Protein AF-A0A7X3VAT0-F1 (afdb_monomer_lite)

pLDDT: mean 90.16, std 8.85, range [43.69, 98.31]

Foldseek 3Di:
DPDDDDPVSVVVVCVVDVVVVVVVCVVPPPPCRVCVVVVVVVVVVVVVVVVVVVVVVVVVVVVVVVVVVVVVVVVLQVVLLVVCVVCVLVVQVVCCVVVVQQWDSVQKDKDALVNQVVLLVQLVDCPPPDPVLSVLLSVQSIKIWTAHPVRFIEIEREQGDQVPDVVSVVSQVSNQVSNCSRPVGHYHRYYDHPDDD

Sequence (197 aa):
MNTFSTVEELIQILDENPELLEALRSRILTQELLNLPQAHAEFVAEMRGFVAEMREFVAATNRNFQRLSNDFGNFRGAYAETAVEKNSIVIVMDLSESVGLGLDELTARNLNQKDLVAIARHSGDTSDLSRGELRSFYQSDLVIEANDASGETHYIAVEASYTCNGRDTTRALSHARLLKRFTGRPTHPVVAGVRRD

Structure (mmCIF, N/CA/C/O backbone):
data_AF-A0A7X3VAT0-F1
#
_entry.id   AF-A0A7X3VAT0-F1
#
loop_
_atom_site.group_PDB
_atom_site.id
_atom_site.type_symbol
_atom_site.label_atom_id
_atom_site.label_alt_id
_atom_site.label_comp_id
_atom_site.label_asym_id
_atom_site.label_entity_id
_atom_site.label_seq_id
_atom_site.pdbx_PDB_ins_code
_atom_site.Cartn_x
_atom_site.Cartn_y
_atom_site.Cartn_z
_atom_site.occupancy
_atom_site.B_iso_or_equiv
_atom_site.auth_seq_id
_atom_site.auth_comp_id
_atom_site.auth_asym_id
_atom_site.auth_atom_id
_atom_si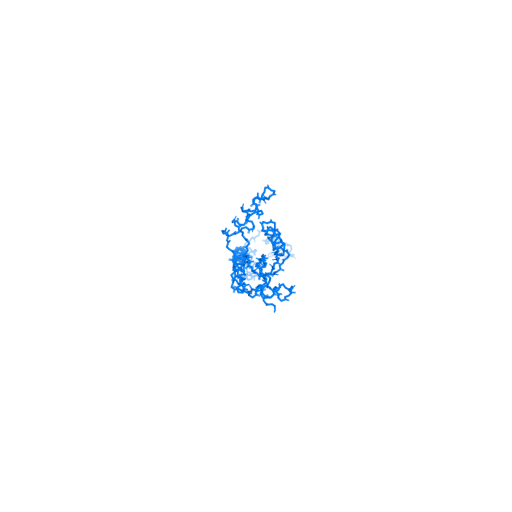te.pdbx_PDB_model_num
ATOM 1 N N . MET A 1 1 ? -56.513 -0.749 78.382 1.00 43.69 1 MET A N 1
ATOM 2 C CA . MET A 1 1 ? -55.530 -1.503 77.578 1.00 43.69 1 MET A CA 1
ATOM 3 C C . MET A 1 1 ? -56.288 -2.043 76.384 1.00 43.69 1 MET A C 1
ATOM 5 O O . MET A 1 1 ? -57.097 -2.936 76.582 1.00 43.69 1 MET A O 1
ATOM 9 N N . ASN A 1 2 ? -56.128 -1.446 75.201 1.00 52.50 2 ASN A N 1
ATOM 10 C CA . ASN A 1 2 ? -56.714 -2.020 73.989 1.00 52.50 2 ASN A CA 1
ATOM 11 C C . ASN A 1 2 ? -55.872 -3.237 73.612 1.00 52.50 2 ASN A C 1
ATOM 13 O O . ASN A 1 2 ? -54.736 -3.098 73.172 1.00 52.50 2 ASN A O 1
ATOM 17 N N . THR A 1 3 ? -56.404 -4.418 73.898 1.00 55.25 3 THR A N 1
ATOM 18 C CA . THR A 1 3 ? -55.874 -5.708 73.462 1.00 55.25 3 THR A CA 1
ATOM 19 C C . THR A 1 3 ? -56.335 -5.955 72.034 1.00 55.25 3 THR A C 1
ATOM 21 O O . THR A 1 3 ? -57.530 -6.100 71.802 1.00 55.25 3 THR A O 1
ATOM 24 N N . PHE A 1 4 ? -55.395 -5.991 71.096 1.00 69.62 4 PHE A N 1
ATOM 25 C CA . PHE A 1 4 ? -55.618 -6.458 69.726 1.00 69.62 4 PHE A CA 1
ATOM 26 C C . PHE A 1 4 ? -55.558 -7.987 69.726 1.00 69.62 4 PHE A C 1
ATOM 28 O O . PHE A 1 4 ? -54.683 -8.582 70.360 1.00 69.62 4 PHE A O 1
ATOM 35 N N . SER A 1 5 ? -56.522 -8.615 69.067 1.00 70.25 5 SER A N 1
ATOM 36 C CA . SER A 1 5 ? -56.742 -10.062 69.081 1.00 70.25 5 SER A CA 1
ATOM 37 C C . SER A 1 5 ? -56.215 -10.759 67.826 1.00 70.25 5 SER A C 1
ATOM 39 O O . SER A 1 5 ? -55.982 -11.968 67.850 1.00 70.25 5 SER A O 1
ATOM 41 N N . THR A 1 6 ? -55.979 -10.002 66.752 1.00 85.00 6 THR A N 1
ATOM 42 C CA . THR A 1 6 ? -55.513 -10.517 65.460 1.00 85.00 6 THR A CA 1
ATOM 43 C C . THR A 1 6 ? -54.435 -9.627 64.842 1.00 85.00 6 THR A C 1
ATOM 45 O O . THR A 1 6 ? -54.272 -8.459 65.205 1.00 85.00 6 THR A O 1
ATOM 48 N N . VAL A 1 7 ? -53.670 -10.193 63.904 1.00 80.19 7 VAL A N 1
ATOM 49 C CA . VAL A 1 7 ? -52.655 -9.448 63.140 1.00 80.19 7 VAL A CA 1
ATOM 50 C C . VAL A 1 7 ? -53.333 -8.425 62.224 1.00 80.19 7 VAL A C 1
ATOM 52 O O . VAL A 1 7 ? -52.802 -7.336 62.034 1.00 80.19 7 VAL A O 1
ATOM 55 N N . GLU A 1 8 ? -54.530 -8.728 61.722 1.00 85.00 8 GLU A N 1
ATOM 56 C CA . GLU A 1 8 ? -55.341 -7.821 60.910 1.00 85.00 8 GLU A CA 1
ATOM 57 C C . GLU A 1 8 ? -55.771 -6.562 61.680 1.00 85.00 8 GLU A C 1
ATOM 59 O O . GLU A 1 8 ? -55.648 -5.460 61.149 1.00 85.00 8 GLU A O 1
ATOM 64 N N . GLU A 1 9 ? -56.193 -6.693 62.946 1.00 85.75 9 GLU A N 1
ATOM 65 C CA . GLU A 1 9 ? -56.508 -5.537 63.806 1.00 85.75 9 GLU A CA 1
ATOM 66 C C . GLU A 1 9 ? -55.278 -4.651 64.048 1.00 85.75 9 GLU A C 1
ATOM 68 O O . GLU A 1 9 ? -55.385 -3.425 64.078 1.00 85.75 9 GLU A O 1
ATOM 73 N N . LEU A 1 10 ? -54.094 -5.258 64.187 1.00 82.31 10 LEU A N 1
ATOM 74 C CA . LEU A 1 10 ? -52.839 -4.520 64.328 1.00 82.31 10 LEU A CA 1
ATOM 75 C C . LEU A 1 10 ? -52.472 -3.774 63.037 1.00 82.31 10 LEU A C 1
ATOM 77 O O . LEU A 1 10 ? -52.083 -2.611 63.113 1.00 82.31 10 LEU A O 1
ATOM 81 N N . ILE A 1 11 ? -52.610 -4.407 61.867 1.00 83.62 11 ILE A N 1
ATOM 82 C CA . ILE A 1 11 ? -52.355 -3.761 60.568 1.00 83.62 11 ILE A CA 1
ATOM 83 C C . ILE A 1 11 ? -53.304 -2.575 60.371 1.00 83.62 11 ILE A C 1
ATOM 85 O O . ILE A 1 11 ? -52.843 -1.485 60.045 1.00 83.62 11 ILE A O 1
ATOM 89 N N . GLN A 1 12 ? -54.596 -2.743 60.661 1.00 86.38 12 GLN A N 1
ATOM 90 C CA . GLN A 1 12 ? -55.582 -1.676 60.500 1.00 86.38 12 GLN A CA 1
ATOM 91 C C . GLN A 1 12 ? -55.293 -0.462 61.402 1.00 86.38 12 GLN A C 1
ATOM 93 O O . GLN A 1 12 ? -55.357 0.678 60.947 1.00 86.38 12 GLN A O 1
ATOM 98 N N . ILE A 1 13 ? -54.894 -0.686 62.658 1.00 86.69 13 ILE A N 1
ATOM 99 C CA . ILE A 1 13 ? -54.502 0.401 63.572 1.00 86.69 13 ILE A CA 1
ATOM 100 C C . ILE A 1 13 ? -53.249 1.134 63.068 1.00 86.69 13 ILE A C 1
ATOM 102 O O . ILE A 1 13 ? -53.159 2.355 63.222 1.00 86.69 13 ILE A O 1
ATOM 106 N N . LEU A 1 14 ? -52.283 0.412 62.492 1.00 85.31 14 LEU A N 1
ATOM 107 C CA . LEU A 1 14 ? -51.060 0.999 61.937 1.00 85.31 14 LEU A CA 1
ATOM 108 C C . LEU A 1 14 ? -51.335 1.807 60.659 1.00 85.31 14 LEU A C 1
ATOM 110 O O . LEU A 1 14 ? -50.727 2.862 60.483 1.00 85.31 14 LEU A O 1
ATOM 114 N N . ASP A 1 15 ? -52.268 1.362 59.815 1.00 85.56 15 ASP A N 1
ATOM 115 C CA . ASP A 1 15 ? -52.703 2.097 58.619 1.00 85.56 15 ASP A CA 1
ATOM 116 C C . ASP A 1 15 ? -53.452 3.394 58.983 1.00 85.56 15 ASP A C 1
ATOM 118 O O . ASP A 1 15 ? -53.287 4.421 58.322 1.00 85.56 15 ASP A O 1
ATOM 122 N N . GLU A 1 16 ? -54.239 3.378 60.063 1.00 90.00 16 GLU A N 1
ATOM 123 C CA . GLU A 1 16 ? -55.000 4.537 60.554 1.00 90.00 16 GLU A CA 1
ATOM 124 C C . GLU A 1 16 ? -54.144 5.534 61.366 1.00 90.00 16 GLU A C 1
ATOM 126 O O . GLU A 1 16 ? -54.545 6.686 61.543 1.00 90.00 16 GLU A O 1
ATOM 131 N N . ASN A 1 17 ? -52.960 5.128 61.852 1.00 89.38 17 ASN A N 1
ATOM 132 C CA . ASN A 1 17 ? -52.094 5.942 62.717 1.00 89.38 17 ASN A CA 1
ATOM 133 C C . ASN A 1 17 ? -50.631 5.958 62.218 1.00 89.38 17 ASN A C 1
ATOM 135 O O . ASN A 1 17 ? -49.795 5.194 62.717 1.00 89.38 17 ASN A O 1
ATOM 139 N N . PRO A 1 18 ? -50.275 6.887 61.307 1.00 85.56 18 PRO A N 1
ATOM 140 C CA . PRO A 1 18 ? -48.947 6.951 60.685 1.00 85.56 18 PRO A CA 1
ATOM 141 C C . PRO A 1 18 ? -47.797 7.101 61.690 1.00 85.56 18 PRO A C 1
ATOM 143 O O . PRO A 1 18 ? -46.710 6.563 61.493 1.00 85.56 18 PRO A O 1
ATOM 146 N N . GLU A 1 19 ? -48.041 7.804 62.798 1.00 87.25 19 GLU A N 1
ATOM 147 C CA . GLU A 1 19 ? -47.036 8.045 63.839 1.00 87.25 19 GLU A CA 1
ATOM 148 C C . GLU A 1 19 ? -46.677 6.766 64.615 1.00 87.25 19 GLU A C 1
ATOM 150 O O . GLU A 1 19 ? -45.516 6.554 64.969 1.00 87.25 19 GLU A O 1
ATOM 155 N N . LEU A 1 20 ? -47.654 5.873 64.835 1.00 84.44 20 LEU A N 1
ATOM 156 C CA . LEU A 1 20 ? -47.424 4.567 65.463 1.00 84.44 20 LEU A CA 1
ATOM 157 C C . LEU A 1 20 ? -46.702 3.612 64.513 1.00 84.44 20 LEU A C 1
ATOM 159 O O . LEU A 1 20 ? -45.808 2.882 64.948 1.00 84.44 20 LEU A O 1
ATOM 163 N N . LEU A 1 21 ? -47.047 3.648 63.224 1.00 83.50 21 LEU A N 1
ATOM 164 C CA . LEU A 1 21 ? -46.344 2.899 62.188 1.00 83.50 21 LEU A CA 1
ATOM 165 C C . LEU A 1 21 ? -44.869 3.306 62.105 1.00 83.50 21 LEU A C 1
ATOM 167 O O . LEU A 1 21 ? -44.007 2.427 62.048 1.00 83.50 21 LEU A O 1
ATOM 171 N N . GLU A 1 22 ? -44.557 4.602 62.184 1.00 82.81 22 GLU A N 1
ATOM 172 C CA . GLU A 1 22 ? -43.162 5.054 62.171 1.00 82.81 22 GLU A CA 1
ATOM 173 C C . GLU A 1 22 ? -42.396 4.772 63.466 1.00 82.81 22 GLU A C 1
ATOM 175 O O . GLU A 1 22 ? -41.217 4.398 63.431 1.00 82.81 22 GLU A O 1
ATOM 180 N N . ALA A 1 23 ? -43.058 4.853 64.622 1.00 81.25 23 ALA A N 1
ATOM 181 C CA . ALA A 1 23 ? -42.461 4.438 65.888 1.00 81.25 23 ALA A CA 1
ATOM 182 C C . ALA A 1 23 ? -42.135 2.933 65.903 1.00 81.25 23 ALA A C 1
ATOM 184 O O . ALA A 1 23 ? -41.086 2.535 66.419 1.00 81.25 23 ALA A O 1
ATOM 185 N N . LEU A 1 24 ? -43.010 2.102 65.323 1.00 80.88 24 LEU A N 1
ATOM 186 C CA . LEU A 1 24 ? -42.812 0.659 65.187 1.00 80.88 24 LEU A CA 1
ATOM 187 C C . LEU A 1 24 ? -41.699 0.338 64.178 1.00 80.88 24 LEU A C 1
ATOM 189 O O . LEU A 1 24 ? -40.813 -0.462 64.489 1.00 80.88 24 LEU A O 1
ATOM 193 N N . ARG A 1 25 ? -41.680 1.008 63.016 1.00 79.25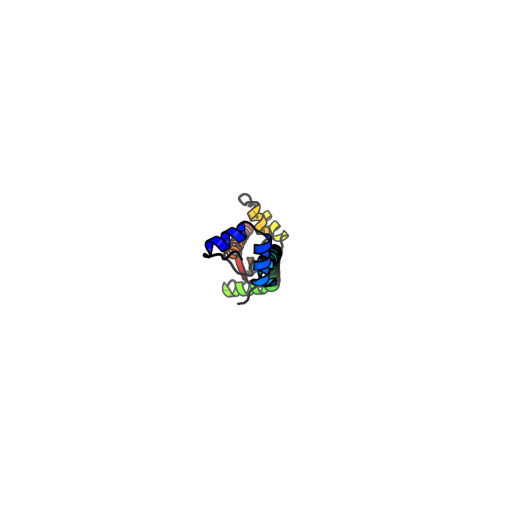 25 ARG A N 1
ATOM 194 C CA . ARG A 1 25 ? -40.599 0.908 62.018 1.00 79.25 25 ARG A CA 1
ATOM 195 C C . ARG A 1 25 ? -39.240 1.240 62.617 1.00 79.25 25 ARG A C 1
ATOM 197 O O . ARG A 1 25 ? -38.328 0.441 62.472 1.00 79.25 25 ARG A O 1
ATOM 204 N N . SER A 1 26 ? -39.129 2.336 63.364 1.00 79.75 26 SER A N 1
ATOM 205 C CA . SER A 1 26 ? -37.875 2.760 64.013 1.00 79.75 26 SER A CA 1
ATOM 206 C C . SER A 1 26 ? -37.404 1.819 65.133 1.00 79.75 26 SER A C 1
ATOM 208 O O . SER A 1 26 ? -36.244 1.865 65.540 1.00 79.75 26 SER A O 1
ATOM 210 N N . ARG A 1 27 ? -38.303 0.988 65.683 1.00 79.06 27 ARG A N 1
ATOM 211 C CA . ARG A 1 27 ? -37.990 -0.012 66.719 1.00 79.06 27 ARG A CA 1
ATOM 212 C C . ARG A 1 27 ? -37.539 -1.351 66.133 1.00 79.06 27 ARG A C 1
ATOM 214 O O . ARG A 1 27 ? -36.736 -2.035 66.760 1.00 79.06 27 ARG A O 1
ATOM 221 N N . ILE A 1 28 ? -38.116 -1.745 64.995 1.00 77.81 28 ILE A N 1
ATOM 222 C CA . ILE A 1 28 ? -37.909 -3.057 64.358 1.00 77.81 28 ILE A CA 1
ATOM 223 C C . ILE A 1 28 ? -36.822 -2.990 63.279 1.00 77.81 28 ILE A C 1
ATOM 225 O O . ILE A 1 28 ? -36.038 -3.926 63.135 1.00 77.81 28 ILE A O 1
ATOM 229 N N . LEU A 1 29 ? -36.768 -1.894 62.523 1.00 78.75 29 LEU A N 1
ATOM 230 C CA . LEU A 1 29 ? -35.798 -1.660 61.460 1.00 78.75 29 LEU A CA 1
ATOM 231 C C . LEU A 1 29 ? -34.729 -0.689 61.958 1.00 78.75 29 LEU A C 1
ATOM 233 O O . LEU A 1 29 ? -35.027 0.332 62.575 1.00 78.75 29 LEU A O 1
ATOM 237 N N . THR A 1 30 ? -33.467 -0.995 61.667 1.00 80.88 30 THR A N 1
ATOM 238 C CA . THR A 1 30 ? -32.374 -0.044 61.879 1.00 80.88 30 THR A CA 1
ATOM 239 C C . THR A 1 30 ? -32.510 1.135 60.912 1.00 80.88 30 THR A C 1
ATOM 241 O O . THR A 1 30 ? -33.084 1.005 59.829 1.00 80.88 30 THR A O 1
ATOM 244 N N . GLN A 1 31 ? -31.936 2.289 61.265 1.00 75.56 31 GLN A N 1
ATOM 245 C CA . GLN A 1 31 ? -31.930 3.466 60.387 1.00 75.56 31 GLN A CA 1
ATOM 246 C C . GLN A 1 31 ? -31.316 3.163 59.005 1.00 75.56 31 GLN A C 1
ATOM 248 O O . GLN A 1 31 ? -31.735 3.727 57.999 1.00 75.56 31 GLN A O 1
ATOM 253 N N . GLU A 1 32 ? -30.366 2.226 58.941 1.00 75.56 32 GLU A N 1
ATOM 254 C CA . GLU A 1 32 ? -29.777 1.721 57.695 1.00 75.56 32 GLU A CA 1
ATOM 255 C C . GLU A 1 32 ? -30.817 1.048 56.784 1.00 75.56 32 GLU A C 1
ATOM 257 O O . GLU A 1 32 ? -30.833 1.311 55.583 1.00 75.56 32 GLU A O 1
ATOM 262 N N . LEU A 1 33 ? -31.722 0.231 57.340 1.00 80.38 33 LEU A N 1
ATOM 263 C CA . LEU A 1 33 ? -32.799 -0.426 56.586 1.00 80.38 33 LEU A CA 1
ATOM 264 C C . LEU A 1 33 ? -33.865 0.568 56.109 1.00 80.38 33 LEU A C 1
ATOM 266 O O . LEU A 1 33 ? -34.404 0.400 55.016 1.00 80.38 33 LEU A O 1
ATOM 270 N N . LEU A 1 34 ? -34.140 1.612 56.896 1.00 82.69 34 LEU A N 1
ATOM 271 C CA . LEU A 1 34 ? -35.071 2.680 56.514 1.00 82.69 34 LEU A CA 1
ATOM 272 C C . LEU A 1 34 ? -34.512 3.564 55.388 1.00 82.69 34 LEU A C 1
ATOM 274 O O . LEU A 1 34 ? -35.260 3.969 54.501 1.00 82.69 34 LEU A O 1
ATOM 278 N N . ASN A 1 35 ? -33.200 3.813 55.381 1.00 86.50 35 ASN A N 1
ATOM 279 C CA . ASN A 1 35 ? -32.540 4.662 54.383 1.00 86.50 35 ASN A CA 1
ATOM 280 C C . ASN A 1 35 ? -32.120 3.906 53.108 1.00 86.50 35 ASN A C 1
ATOM 282 O O . ASN A 1 35 ? -31.753 4.532 52.111 1.00 86.50 35 ASN A O 1
ATOM 286 N N . LEU A 1 36 ? -32.175 2.570 53.112 1.00 87.94 36 LEU A N 1
ATOM 287 C CA . LEU A 1 36 ? -31.728 1.722 52.003 1.00 87.94 36 LEU A CA 1
ATOM 288 C C . LEU A 1 36 ? -32.342 2.093 50.636 1.00 87.94 36 LEU A C 1
ATOM 290 O O . LEU A 1 36 ? -31.588 2.137 49.661 1.00 87.94 36 LEU A O 1
ATOM 294 N N . PRO A 1 37 ? -33.653 2.401 50.507 1.00 88.50 37 PRO A N 1
ATOM 295 C CA . PRO A 1 37 ? -34.229 2.789 49.218 1.00 88.50 37 PRO A CA 1
ATOM 296 C C . PRO A 1 37 ? -33.612 4.072 48.652 1.00 88.50 37 PRO A C 1
ATOM 298 O O . PRO A 1 37 ? -33.393 4.162 47.444 1.00 88.50 37 PRO A O 1
ATOM 301 N N . GLN A 1 38 ? -33.305 5.042 49.518 1.00 90.62 38 GLN A N 1
ATOM 302 C CA . GLN A 1 38 ? -32.668 6.295 49.122 1.00 90.62 38 GLN A CA 1
ATOM 303 C C . GLN A 1 38 ? -31.216 6.058 48.695 1.00 90.62 38 GLN A C 1
ATOM 305 O O . GLN A 1 38 ? -30.843 6.447 47.591 1.00 90.62 38 GLN A O 1
ATOM 310 N N . ALA A 1 39 ? -30.432 5.344 49.509 1.00 89.31 39 ALA A N 1
ATOM 311 C CA . ALA A 1 39 ? -29.046 5.005 49.177 1.00 89.31 39 ALA A CA 1
ATOM 312 C C . ALA A 1 39 ? -28.948 4.208 47.861 1.00 89.31 39 ALA A C 1
ATOM 314 O O . ALA A 1 39 ? -28.062 4.441 47.040 1.00 89.31 39 ALA A O 1
ATOM 315 N N . HIS A 1 40 ? -29.899 3.301 47.613 1.00 91.50 40 HIS A N 1
ATOM 316 C CA . HIS A 1 40 ? -29.991 2.574 46.349 1.00 91.50 40 HIS A CA 1
ATOM 317 C C . HIS A 1 40 ? -30.346 3.494 45.170 1.00 91.50 40 HIS A C 1
ATOM 319 O O . HIS A 1 40 ? -29.777 3.349 44.090 1.00 91.50 40 HIS A O 1
ATOM 325 N N . ALA A 1 41 ? -31.266 4.448 45.349 1.00 93.81 41 ALA A N 1
ATOM 326 C CA . ALA A 1 41 ? -31.620 5.406 44.301 1.00 93.81 41 ALA A CA 1
ATOM 327 C C . ALA A 1 41 ? -30.436 6.311 43.920 1.00 93.81 41 ALA A C 1
ATOM 329 O O . ALA A 1 41 ? -30.192 6.524 42.730 1.00 93.81 41 ALA A O 1
ATOM 330 N N . GLU A 1 42 ? -29.684 6.786 44.914 1.00 94.44 42 GLU A N 1
ATOM 331 C CA . GLU A 1 42 ? -28.464 7.579 44.729 1.00 94.44 42 GLU A CA 1
ATOM 332 C C . GLU A 1 42 ? -27.392 6.768 43.986 1.00 94.44 42 GLU A C 1
ATOM 334 O O . GLU A 1 42 ? -26.917 7.198 42.934 1.00 94.44 42 GLU A O 1
ATOM 339 N N . PHE A 1 43 ? -27.116 5.536 44.427 1.00 94.12 43 PHE A N 1
ATOM 340 C CA . PHE A 1 43 ? -26.187 4.632 43.741 1.00 94.12 43 PHE A CA 1
ATOM 341 C C . PHE A 1 43 ? -26.587 4.362 42.283 1.00 94.12 43 PHE A C 1
ATOM 343 O O . PHE A 1 43 ? -25.751 4.404 41.380 1.00 94.12 43 PHE A O 1
ATOM 350 N N . VAL A 1 44 ? -27.871 4.103 42.012 1.00 95.88 44 VAL A N 1
ATOM 351 C CA . VAL A 1 44 ? -28.363 3.886 40.642 1.00 95.88 44 VAL A CA 1
ATOM 352 C C . VAL A 1 44 ? -28.179 5.139 39.783 1.00 95.88 44 VAL A C 1
ATOM 354 O O . VAL A 1 44 ? -27.866 5.016 38.596 1.00 95.88 44 VAL A O 1
ATOM 357 N N . ALA A 1 45 ? -28.370 6.333 40.345 1.00 95.25 45 ALA A N 1
ATOM 358 C CA . ALA A 1 45 ? -28.153 7.586 39.631 1.00 95.25 45 ALA A CA 1
ATOM 359 C C . ALA A 1 45 ? -26.669 7.786 39.278 1.00 95.25 45 ALA A C 1
ATOM 361 O O . ALA A 1 45 ? -26.358 8.054 38.115 1.00 95.25 45 ALA A O 1
ATOM 362 N N . GLU A 1 46 ? -25.761 7.565 40.230 1.00 96.00 46 GLU A N 1
ATOM 363 C CA . GLU A 1 46 ? -24.311 7.624 40.000 1.00 96.00 46 GLU A CA 1
ATOM 364 C C . GLU A 1 46 ? -23.858 6.594 38.962 1.00 96.00 46 GLU A C 1
ATOM 366 O O . GLU A 1 46 ? -23.177 6.935 37.994 1.00 96.00 46 GLU A O 1
ATOM 371 N N . MET A 1 47 ? -24.316 5.345 39.091 1.00 95.38 47 MET A N 1
ATOM 372 C CA . MET A 1 47 ? -24.009 4.277 38.139 1.00 95.38 47 MET A CA 1
ATOM 373 C C . MET A 1 47 ? -24.482 4.604 36.723 1.00 95.38 47 MET A C 1
ATOM 375 O O . MET A 1 47 ? -23.800 4.269 35.755 1.00 95.38 47 MET A O 1
ATOM 379 N N . ARG A 1 48 ? -25.633 5.270 36.568 1.00 95.94 48 ARG A N 1
ATOM 380 C CA . ARG A 1 48 ? -26.102 5.730 35.251 1.00 95.94 48 ARG A CA 1
ATOM 381 C C . ARG A 1 48 ? -25.180 6.797 34.664 1.00 95.94 48 ARG A C 1
ATOM 383 O O . ARG A 1 48 ? -24.901 6.726 33.468 1.00 95.94 48 ARG A O 1
ATOM 390 N N . GLY A 1 49 ? -24.702 7.732 35.486 1.00 95.81 49 GLY A N 1
ATOM 391 C CA . GLY A 1 49 ? -23.714 8.737 35.081 1.00 95.81 49 GLY A CA 1
ATOM 392 C C . GLY A 1 49 ? -22.407 8.088 34.630 1.00 95.81 49 GLY A C 1
ATOM 393 O O . GLY A 1 49 ? -21.974 8.287 33.497 1.00 95.81 49 GLY A O 1
ATOM 394 N N . PHE A 1 50 ? -21.860 7.197 35.455 1.00 95.69 50 PHE A N 1
ATOM 395 C CA . PHE A 1 50 ? -20.649 6.445 35.138 1.00 95.69 50 PHE A CA 1
ATOM 396 C C . PHE A 1 50 ? -20.778 5.630 33.841 1.00 95.69 50 PHE A C 1
ATOM 398 O O . PHE A 1 50 ? -19.890 5.654 32.989 1.00 95.69 50 PHE A O 1
ATOM 405 N N . VAL A 1 51 ? -21.904 4.935 33.638 1.00 96.81 51 VAL A N 1
ATOM 406 C CA . VAL A 1 51 ? -22.161 4.182 32.399 1.00 96.81 51 VAL A CA 1
ATOM 407 C C . VAL A 1 51 ? -22.234 5.108 31.182 1.00 96.81 51 VAL A C 1
ATOM 409 O O . VAL A 1 51 ? -21.782 4.719 30.102 1.00 96.81 51 VAL A O 1
ATOM 412 N N . ALA A 1 52 ? -22.792 6.313 31.321 1.00 96.38 52 ALA A N 1
ATOM 413 C CA . ALA A 1 52 ? -22.828 7.292 30.238 1.00 96.38 52 ALA A CA 1
ATOM 414 C C . ALA A 1 52 ? -21.413 7.768 29.869 1.00 96.38 52 ALA A C 1
ATOM 416 O O . ALA A 1 52 ? -21.031 7.673 28.701 1.00 96.38 52 ALA A O 1
ATOM 417 N N . GLU A 1 53 ? -20.605 8.155 30.857 1.00 97.31 53 GLU A N 1
ATOM 418 C CA . GLU A 1 53 ? -19.209 8.566 30.653 1.00 97.31 53 GLU A CA 1
ATOM 419 C C . GLU A 1 53 ? -18.365 7.444 30.036 1.00 97.31 53 GLU A C 1
ATOM 421 O O . GLU A 1 53 ? -17.643 7.659 29.060 1.00 97.31 53 GLU A O 1
ATOM 426 N N . MET A 1 54 ? -18.508 6.211 30.532 1.00 97.19 54 MET A N 1
ATOM 427 C CA . MET A 1 54 ? -17.839 5.043 29.957 1.00 97.19 54 MET A CA 1
ATOM 428 C C . MET A 1 54 ? -18.201 4.837 28.484 1.00 97.19 54 MET A C 1
ATOM 430 O O . MET A 1 54 ? -17.328 4.530 27.671 1.00 97.19 54 MET A O 1
ATOM 434 N N . ARG A 1 55 ? -19.479 4.989 28.116 1.00 97.50 55 ARG A N 1
ATOM 435 C CA . ARG A 1 55 ? -19.921 4.845 26.720 1.00 97.50 55 ARG A CA 1
ATOM 436 C C . ARG A 1 55 ? -19.292 5.906 25.828 1.00 97.50 55 ARG A C 1
ATOM 438 O O . ARG A 1 55 ? -18.844 5.580 24.727 1.00 97.50 55 ARG A O 1
ATOM 445 N N . GLU A 1 56 ? -19.225 7.146 26.296 1.00 97.06 56 GLU A N 1
ATOM 446 C CA . GLU A 1 56 ? -18.575 8.234 25.564 1.00 97.06 56 GLU A CA 1
ATOM 447 C C . GLU A 1 56 ? -17.073 7.996 25.408 1.00 97.06 56 GLU A C 1
ATOM 449 O O . GLU A 1 56 ? -16.542 8.125 24.299 1.00 97.06 56 GLU A O 1
ATOM 454 N N . PHE A 1 57 ? -16.404 7.565 26.478 1.00 96.25 57 PHE A N 1
ATOM 455 C CA . PHE A 1 57 ? -14.986 7.220 26.462 1.00 96.25 57 PHE A CA 1
ATOM 456 C C . PHE A 1 57 ? -14.681 6.085 25.476 1.00 96.25 57 PHE A C 1
ATOM 458 O O . PHE A 1 57 ? -13.767 6.203 24.654 1.00 96.25 57 PHE A O 1
ATOM 465 N N . VAL A 1 58 ? -15.468 5.003 25.496 1.00 97.19 58 VAL A N 1
ATOM 466 C CA . VAL A 1 58 ? -15.324 3.880 24.554 1.00 97.19 58 VAL A CA 1
ATOM 467 C C . VAL A 1 58 ? -15.554 4.349 23.118 1.00 97.19 58 VAL A C 1
ATOM 469 O O . VAL A 1 58 ? -14.772 4.014 22.227 1.00 97.19 58 VAL A O 1
ATOM 472 N N . ALA A 1 59 ? -16.579 5.170 22.873 1.00 97.06 59 ALA A N 1
ATOM 473 C CA . ALA A 1 59 ? -16.849 5.708 21.543 1.00 97.06 59 ALA A CA 1
ATOM 474 C C . ALA A 1 59 ? -15.702 6.601 21.038 1.00 97.06 59 ALA A C 1
ATOM 476 O O . ALA A 1 59 ? -15.297 6.493 19.879 1.00 97.06 59 ALA A O 1
ATOM 477 N N . ALA A 1 60 ? -15.148 7.462 21.895 1.00 96.38 60 ALA A N 1
ATOM 478 C CA . ALA A 1 60 ? -14.000 8.302 21.564 1.00 96.38 60 ALA A CA 1
ATOM 479 C C . ALA A 1 60 ? -12.744 7.467 21.277 1.00 96.38 60 ALA A C 1
ATOM 481 O O . ALA A 1 60 ? -12.077 7.687 20.264 1.00 96.38 60 ALA A O 1
ATOM 482 N N . THR A 1 61 ? -12.472 6.467 22.113 1.00 96.19 61 THR A N 1
ATOM 483 C CA . THR A 1 61 ? -11.338 5.550 21.956 1.00 96.19 61 THR A CA 1
ATOM 484 C C . THR A 1 61 ? -11.434 4.768 20.649 1.00 96.19 61 THR A C 1
ATOM 486 O O . THR A 1 61 ? -10.466 4.723 19.892 1.00 96.19 61 THR A O 1
ATOM 489 N N . ASN A 1 62 ? -12.615 4.242 20.313 1.00 97.19 62 ASN A N 1
ATOM 490 C CA . ASN A 1 62 ? -12.842 3.537 19.051 1.00 97.19 62 ASN A CA 1
ATOM 491 C C . ASN A 1 62 ? -12.610 4.437 17.833 1.00 97.19 62 ASN A C 1
ATOM 493 O O . ASN A 1 62 ? -11.963 4.015 16.874 1.00 97.19 62 ASN A O 1
ATOM 497 N N . ARG A 1 63 ? -13.076 5.693 17.871 1.00 95.94 63 ARG A N 1
ATOM 498 C CA . ARG A 1 63 ? -12.811 6.662 16.793 1.00 95.94 63 ARG A CA 1
ATOM 499 C C . ARG A 1 63 ? -11.316 6.930 16.624 1.00 95.94 63 ARG A C 1
ATOM 501 O O . ARG A 1 63 ? -10.832 6.990 15.496 1.00 95.94 63 ARG A O 1
ATOM 508 N N . ASN A 1 64 ? -10.581 7.070 17.724 1.00 96.00 64 ASN A N 1
ATOM 509 C CA . ASN A 1 64 ? -9.135 7.284 17.677 1.00 96.00 64 ASN A CA 1
ATOM 510 C C . ASN A 1 64 ? -8.401 6.056 17.131 1.00 96.00 64 ASN A C 1
ATOM 512 O O . ASN A 1 64 ? -7.530 6.201 16.277 1.00 96.00 64 ASN A O 1
ATOM 516 N N . PHE A 1 65 ? -8.790 4.854 17.556 1.00 96.38 65 PHE A N 1
ATOM 517 C CA . PHE A 1 65 ? -8.209 3.612 17.054 1.00 96.38 65 PHE A CA 1
ATOM 518 C C . PHE A 1 65 ? -8.448 3.432 15.548 1.00 96.38 65 PHE A C 1
ATOM 520 O O . PHE A 1 65 ? -7.527 3.082 14.815 1.00 96.38 65 PHE A O 1
ATOM 527 N N . GLN A 1 66 ? -9.652 3.746 15.061 1.00 95.50 66 GLN A N 1
ATOM 528 C CA . GLN A 1 66 ? -9.962 3.725 13.627 1.00 95.50 66 GLN A CA 1
ATOM 529 C C . GLN A 1 66 ? -9.093 4.707 12.832 1.00 95.50 66 GLN A C 1
ATOM 531 O O . GLN A 1 66 ? -8.568 4.344 11.782 1.00 95.50 66 GLN A O 1
ATOM 536 N N . ARG A 1 67 ? -8.897 5.931 13.339 1.00 94.19 67 ARG A N 1
ATOM 537 C CA . ARG A 1 67 ? -8.004 6.916 12.705 1.00 94.19 67 ARG A CA 1
ATOM 538 C C . ARG A 1 67 ? -6.566 6.413 12.640 1.00 94.19 67 ARG A C 1
ATOM 540 O O . ARG A 1 67 ? -6.000 6.378 11.557 1.00 94.19 67 ARG A O 1
ATOM 547 N N . LEU A 1 68 ? -6.028 5.932 13.760 1.00 95.12 68 LEU A N 1
ATOM 548 C CA . LEU A 1 68 ? -4.677 5.368 13.812 1.00 95.12 68 LEU A CA 1
ATOM 549 C C . LEU A 1 68 ? -4.512 4.181 12.862 1.00 95.12 68 LEU A C 1
ATOM 551 O O . LEU A 1 68 ? -3.488 4.062 12.197 1.00 95.12 68 LEU A O 1
ATOM 555 N N . SER A 1 69 ? -5.521 3.315 12.768 1.00 92.88 69 SER A N 1
ATOM 556 C CA . SER A 1 69 ? -5.497 2.187 11.841 1.00 92.88 69 SER A CA 1
ATOM 557 C C . SER A 1 69 ? -5.432 2.651 10.382 1.00 92.88 69 SER A C 1
ATOM 559 O O . SER A 1 69 ? -4.659 2.083 9.609 1.00 92.88 69 SER A O 1
ATOM 561 N N . ASN A 1 70 ? -6.176 3.700 10.019 1.00 90.50 70 ASN A N 1
ATOM 562 C CA . ASN A 1 70 ? -6.140 4.287 8.678 1.00 90.50 70 ASN A CA 1
ATOM 563 C C . ASN A 1 70 ? -4.793 4.963 8.385 1.00 90.50 70 ASN A C 1
ATOM 565 O O . ASN A 1 70 ? -4.200 4.712 7.336 1.00 90.50 70 ASN A O 1
ATOM 569 N N . ASP A 1 71 ? -4.281 5.764 9.319 1.00 93.38 71 ASP A N 1
ATOM 570 C CA . ASP A 1 71 ? -2.990 6.445 9.178 1.00 93.38 71 ASP A CA 1
ATOM 571 C C . ASP A 1 71 ? -1.848 5.435 9.034 1.00 93.38 71 ASP A C 1
ATOM 573 O O . ASP A 1 71 ? -0.967 5.585 8.187 1.00 93.38 71 ASP A O 1
ATOM 577 N N . PHE A 1 72 ? -1.899 4.347 9.804 1.00 90.56 72 PHE A N 1
ATOM 578 C CA . PHE A 1 72 ? -0.934 3.262 9.698 1.00 90.56 72 PHE A CA 1
ATOM 579 C C . PHE A 1 72 ? -1.055 2.498 8.373 1.00 90.56 72 PHE A C 1
ATOM 581 O O . PHE A 1 72 ? -0.043 2.067 7.819 1.00 90.56 72 PHE A O 1
ATOM 588 N N . GLY A 1 73 ? -2.269 2.363 7.833 1.00 87.44 73 GLY A N 1
ATOM 589 C CA . GLY A 1 73 ? -2.499 1.859 6.479 1.00 87.44 73 GLY A CA 1
ATOM 590 C C . GLY A 1 73 ? -1.798 2.714 5.420 1.00 87.44 73 GLY A C 1
ATOM 591 O O . GLY A 1 73 ? -1.052 2.177 4.602 1.00 87.44 73 GLY A O 1
ATOM 592 N N . ASN A 1 74 ? -1.958 4.039 5.491 1.00 88.44 74 ASN A N 1
ATOM 593 C CA . ASN A 1 74 ? -1.290 4.980 4.585 1.00 88.44 74 ASN A CA 1
ATOM 594 C C . ASN A 1 74 ? 0.237 4.906 4.714 1.00 88.44 74 ASN A C 1
ATOM 596 O O . ASN A 1 74 ? 0.947 4.850 3.711 1.00 88.44 74 ASN A O 1
ATOM 600 N N . PHE A 1 75 ? 0.748 4.847 5.947 1.00 90.50 75 PHE A N 1
ATOM 601 C CA . PHE A 1 75 ? 2.182 4.721 6.203 1.00 90.50 75 PHE A CA 1
ATOM 602 C C . PHE A 1 75 ? 2.765 3.429 5.620 1.00 90.50 75 PHE A C 1
ATOM 604 O O . PHE A 1 75 ? 3.832 3.456 5.012 1.00 90.50 75 PHE A O 1
ATOM 611 N N . ARG A 1 76 ? 2.062 2.299 5.763 1.00 88.19 76 ARG A N 1
ATOM 612 C CA . ARG A 1 76 ? 2.475 1.020 5.165 1.00 88.19 76 ARG A CA 1
ATOM 613 C C . ARG A 1 76 ? 2.545 1.087 3.641 1.00 88.19 76 ARG A C 1
ATOM 615 O O . ARG A 1 76 ? 3.475 0.512 3.085 1.00 88.19 76 ARG A O 1
ATOM 622 N N . GLY A 1 77 ? 1.605 1.781 2.996 1.00 86.69 77 GLY A N 1
ATOM 623 C CA . GLY A 1 77 ? 1.628 2.024 1.549 1.00 86.69 77 GLY A CA 1
ATOM 624 C C . GLY A 1 77 ? 2.865 2.818 1.127 1.00 86.69 77 GLY A C 1
ATOM 625 O O . GLY A 1 77 ? 3.681 2.317 0.362 1.00 86.69 77 GLY A O 1
ATOM 626 N N . ALA A 1 78 ? 3.083 3.986 1.736 1.00 88.62 78 ALA A N 1
ATOM 627 C CA . ALA A 1 78 ? 4.247 4.828 1.440 1.00 88.62 78 ALA A CA 1
ATOM 628 C C . ALA A 1 78 ? 5.588 4.125 1.731 1.00 88.62 78 ALA A C 1
ATOM 630 O O . ALA A 1 78 ? 6.567 4.282 0.996 1.00 88.62 78 ALA A O 1
ATOM 631 N N . TYR A 1 79 ? 5.644 3.325 2.801 1.00 91.19 79 TYR A N 1
ATOM 632 C CA . TYR A 1 79 ? 6.802 2.488 3.102 1.00 91.19 79 TYR A CA 1
ATOM 633 C C . TYR A 1 79 ? 7.037 1.441 2.009 1.00 91.19 79 TYR A C 1
ATOM 635 O O . TYR A 1 79 ? 8.184 1.240 1.612 1.00 91.19 79 TYR A O 1
ATOM 643 N N . ALA A 1 80 ? 5.970 0.801 1.516 1.00 91.94 80 ALA A N 1
ATOM 644 C CA . ALA A 1 80 ? 6.068 -0.176 0.443 1.00 91.94 80 ALA A CA 1
ATOM 645 C C . ALA A 1 80 ? 6.631 0.455 -0.836 1.00 91.94 80 ALA A C 1
ATOM 647 O O . ALA A 1 80 ? 7.634 -0.032 -1.354 1.00 91.94 80 ALA A O 1
ATOM 648 N N . GLU A 1 81 ? 6.057 1.578 -1.270 1.00 91.94 81 GLU A N 1
ATOM 649 C CA . GLU A 1 81 ? 6.514 2.354 -2.433 1.00 91.94 81 GLU A CA 1
ATOM 650 C C . GLU A 1 81 ? 8.000 2.738 -2.309 1.00 91.94 81 GLU A C 1
ATOM 652 O O . GLU A 1 81 ? 8.813 2.461 -3.191 1.00 91.94 81 GLU A O 1
ATOM 657 N N . THR A 1 82 ? 8.400 3.276 -1.153 1.00 92.44 82 THR A N 1
ATOM 658 C CA . THR A 1 82 ? 9.801 3.659 -0.906 1.00 92.44 82 THR A CA 1
ATOM 659 C C . THR A 1 82 ? 10.746 2.455 -0.953 1.00 92.44 82 THR A C 1
ATOM 661 O O . THR A 1 82 ? 11.890 2.565 -1.403 1.00 92.44 82 THR A O 1
ATOM 664 N N . ALA A 1 83 ? 10.323 1.303 -0.433 1.00 92.25 83 ALA A N 1
ATOM 665 C CA . ALA A 1 83 ? 11.179 0.126 -0.395 1.00 92.25 83 ALA A CA 1
ATOM 666 C C . ALA A 1 83 ? 11.347 -0.503 -1.782 1.00 92.25 83 ALA A C 1
ATOM 668 O O . ALA A 1 83 ? 12.446 -0.967 -2.083 1.00 92.25 83 ALA A O 1
ATOM 669 N N . VAL A 1 84 ? 10.309 -0.514 -2.627 1.00 93.25 84 VAL A N 1
ATOM 670 C CA . VAL A 1 84 ? 10.442 -1.035 -3.997 1.00 93.25 84 VAL A CA 1
ATOM 671 C C . VAL A 1 84 ? 11.340 -0.140 -4.841 1.00 93.25 84 VAL A C 1
ATOM 673 O O . VAL A 1 84 ? 12.187 -0.653 -5.563 1.00 93.25 84 VAL A O 1
ATOM 676 N N . GLU A 1 85 ? 11.256 1.183 -4.678 1.00 93.38 85 GLU A N 1
ATOM 677 C CA . GLU A 1 85 ? 12.137 2.125 -5.375 1.00 93.38 85 GLU A CA 1
ATOM 678 C C . GLU A 1 85 ? 13.609 1.889 -4.998 1.00 93.38 85 GLU A C 1
ATOM 680 O O . GLU A 1 85 ? 14.470 1.737 -5.873 1.00 93.38 85 GLU A O 1
ATOM 685 N N . LYS A 1 86 ? 13.893 1.765 -3.693 1.00 93.19 86 LYS A N 1
ATOM 686 C CA . LYS A 1 86 ? 15.243 1.479 -3.175 1.00 93.19 86 LYS A CA 1
ATOM 687 C C . LYS A 1 86 ? 15.796 0.126 -3.619 1.00 93.19 86 LYS A C 1
ATOM 689 O O . LYS A 1 86 ? 17.010 -0.015 -3.716 1.00 93.19 86 LYS A O 1
ATOM 694 N N . ASN A 1 87 ? 14.925 -0.846 -3.871 1.00 93.38 87 ASN A N 1
ATOM 695 C CA . ASN A 1 87 ? 15.297 -2.198 -4.287 1.00 93.38 87 ASN A CA 1
ATOM 696 C C . ASN A 1 87 ? 15.057 -2.447 -5.785 1.00 93.38 87 ASN A C 1
ATOM 698 O O . ASN A 1 87 ? 15.055 -3.597 -6.211 1.00 93.38 87 ASN A O 1
ATOM 702 N N . SER A 1 88 ? 14.874 -1.396 -6.589 1.00 93.75 88 SER A N 1
ATOM 703 C CA . SER A 1 88 ? 14.595 -1.495 -8.032 1.00 93.75 88 SER A CA 1
ATOM 704 C C . SER A 1 88 ? 15.584 -2.395 -8.780 1.00 93.75 88 SER A C 1
ATOM 706 O O . SER A 1 88 ? 15.160 -3.267 -9.529 1.00 93.75 88 SER A O 1
ATOM 708 N N . ILE A 1 89 ? 16.886 -2.261 -8.512 1.00 94.38 89 ILE A N 1
ATOM 709 C CA . ILE A 1 89 ? 17.933 -3.120 -9.096 1.00 94.38 89 ILE A CA 1
ATOM 710 C C . ILE A 1 89 ? 17.723 -4.595 -8.724 1.00 94.38 89 ILE A C 1
ATOM 712 O O . ILE A 1 89 ? 17.778 -5.461 -9.590 1.00 94.38 89 ILE A O 1
ATOM 716 N N . VAL A 1 90 ? 17.427 -4.882 -7.453 1.00 94.31 90 VAL A N 1
ATOM 717 C CA . VAL A 1 90 ? 17.188 -6.254 -6.976 1.00 94.31 90 VAL A CA 1
ATOM 718 C C . VAL A 1 90 ? 15.960 -6.855 -7.661 1.00 94.31 90 VAL A C 1
ATOM 720 O O . VAL A 1 90 ? 16.001 -8.001 -8.082 1.00 94.31 90 VAL A O 1
ATOM 723 N N . ILE A 1 91 ? 14.902 -6.064 -7.863 1.00 94.62 91 ILE A N 1
ATOM 724 C CA . ILE A 1 91 ? 13.704 -6.504 -8.595 1.00 94.62 91 ILE A CA 1
ATOM 725 C C . ILE A 1 91 ? 14.052 -6.907 -10.035 1.00 94.62 91 ILE A C 1
ATOM 727 O O . ILE A 1 91 ? 13.540 -7.914 -10.523 1.00 94.62 91 ILE A O 1
ATOM 731 N N . VAL A 1 92 ? 14.913 -6.143 -10.719 1.00 96.00 92 VAL A N 1
ATOM 732 C CA . VAL A 1 92 ? 15.376 -6.494 -12.073 1.00 96.00 92 VAL A CA 1
ATOM 733 C C . VAL A 1 92 ? 16.148 -7.808 -12.052 1.00 96.00 92 VAL A C 1
ATOM 735 O O . VAL A 1 92 ? 15.862 -8.676 -12.874 1.00 96.00 92 VAL A O 1
ATOM 738 N N . MET A 1 93 ? 17.078 -7.971 -11.109 1.00 93.94 93 MET A N 1
ATOM 739 C CA . MET A 1 93 ? 17.876 -9.192 -10.965 1.00 93.94 93 MET A CA 1
ATOM 740 C C . MET A 1 93 ? 16.990 -10.418 -10.710 1.00 93.94 93 MET A C 1
ATOM 742 O O . MET A 1 93 ? 17.065 -11.389 -11.462 1.00 93.94 93 MET A O 1
ATOM 746 N N . ASP A 1 94 ? 16.093 -10.341 -9.723 1.00 94.12 94 ASP A N 1
ATOM 747 C CA . ASP A 1 94 ? 15.189 -11.435 -9.349 1.00 94.12 94 ASP A CA 1
ATOM 748 C C . ASP A 1 94 ? 14.260 -11.819 -10.514 1.00 94.12 94 ASP A C 1
ATOM 750 O O . ASP A 1 94 ? 14.023 -13.001 -10.787 1.00 94.12 94 ASP A O 1
ATOM 754 N N . LEU A 1 95 ? 13.732 -10.830 -11.247 1.00 93.88 95 LEU A N 1
ATOM 755 C CA . LEU A 1 95 ? 12.904 -11.078 -12.430 1.00 93.88 95 LEU A CA 1
ATOM 756 C C . LEU A 1 95 ? 13.719 -11.709 -13.568 1.00 93.88 95 LEU A C 1
ATOM 758 O O . LEU A 1 95 ? 13.251 -12.645 -14.220 1.00 93.88 95 LEU A O 1
ATOM 762 N N . SER A 1 96 ? 14.926 -11.196 -13.811 1.00 93.75 96 SER A N 1
ATOM 763 C CA . SER A 1 96 ? 15.835 -11.687 -14.847 1.00 93.75 96 SER A CA 1
ATOM 764 C C . SER A 1 96 ? 16.186 -13.156 -14.622 1.00 93.75 96 SER A C 1
ATOM 766 O O . SER A 1 96 ? 16.086 -13.955 -15.555 1.00 93.75 96 SER A O 1
ATOM 768 N N . GLU A 1 97 ? 16.510 -13.523 -13.378 1.00 93.12 97 GLU A N 1
ATOM 769 C CA . GLU A 1 97 ? 16.827 -14.895 -12.975 1.00 93.12 97 GLU A CA 1
ATOM 770 C C . GLU A 1 97 ? 15.596 -15.809 -13.044 1.00 93.12 97 GLU A C 1
ATOM 772 O O . GLU A 1 97 ? 15.656 -16.886 -13.638 1.00 93.12 97 GLU A O 1
ATOM 777 N N . SER A 1 98 ? 14.459 -15.377 -12.490 1.00 89.81 98 SER A N 1
ATOM 778 C CA . SER A 1 98 ? 13.253 -16.215 -12.406 1.00 89.81 9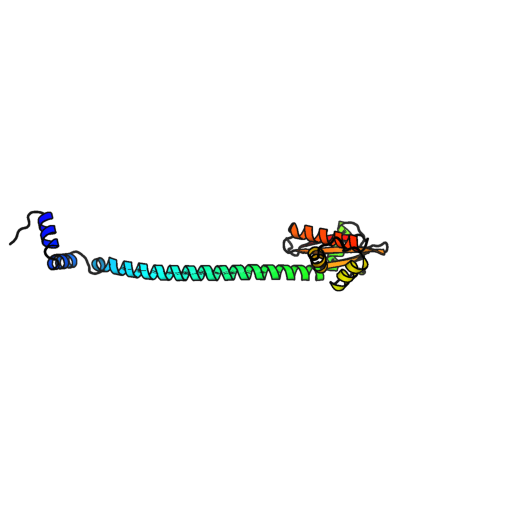8 SER A CA 1
ATOM 779 C C . SER A 1 98 ? 12.593 -16.496 -13.757 1.00 89.81 98 SER A C 1
ATOM 781 O O . SER A 1 98 ? 12.008 -17.566 -13.941 1.00 89.81 98 SER A O 1
ATOM 783 N N . VAL A 1 99 ? 12.675 -15.559 -14.705 1.00 87.69 99 VAL A N 1
ATOM 784 C CA . VAL A 1 99 ? 12.031 -15.671 -16.027 1.00 87.69 99 VAL A CA 1
ATOM 785 C C . VAL A 1 99 ? 13.046 -15.988 -17.135 1.00 87.69 99 VAL A C 1
ATOM 787 O O . VAL A 1 99 ? 12.652 -16.319 -18.252 1.00 87.69 99 VAL A O 1
ATOM 790 N N . GLY A 1 100 ? 14.350 -15.945 -16.843 1.00 87.25 100 GLY A N 1
ATOM 791 C CA . GLY A 1 100 ? 15.411 -16.230 -17.813 1.00 87.25 100 GLY A CA 1
ATOM 792 C C . GLY A 1 100 ? 15.518 -15.173 -18.914 1.00 87.25 100 GLY A C 1
ATOM 793 O O . GLY A 1 100 ? 15.784 -15.509 -20.065 1.00 87.25 100 GLY A O 1
ATOM 794 N N . LEU A 1 101 ? 15.261 -13.906 -18.576 1.00 84.56 101 LEU A N 1
ATOM 795 C CA . LEU A 1 101 ? 15.200 -12.803 -19.543 1.00 84.56 101 LEU A CA 1
ATOM 796 C C . LEU A 1 101 ? 16.574 -12.217 -19.884 1.00 84.56 101 LEU A C 1
ATOM 798 O O . LEU A 1 101 ? 16.710 -11.583 -20.924 1.00 84.56 101 LEU A O 1
ATOM 802 N N . GLY A 1 102 ? 17.581 -12.405 -19.024 1.00 90.88 102 GLY A N 1
ATOM 803 C CA . GLY A 1 102 ? 18.910 -11.826 -19.237 1.00 90.88 102 GLY A CA 1
ATOM 804 C C . GLY A 1 102 ? 18.896 -10.294 -19.271 1.00 90.88 102 GLY A C 1
ATOM 805 O O . GLY A 1 102 ? 19.606 -9.700 -20.079 1.00 90.88 102 GLY A O 1
ATOM 806 N N . LEU A 1 103 ? 18.057 -9.673 -18.433 1.00 93.62 103 LEU A N 1
ATOM 807 C CA . LEU A 1 103 ? 18.024 -8.223 -18.239 1.00 93.62 103 LEU A CA 1
ATOM 808 C C . LEU A 1 103 ? 19.335 -7.751 -17.604 1.00 93.62 103 LEU A C 1
ATOM 810 O O . LEU A 1 103 ? 19.785 -8.355 -16.632 1.00 93.62 103 LEU A O 1
ATOM 814 N N . ASP A 1 104 ? 19.890 -6.668 -18.141 1.00 92.81 104 ASP A N 1
ATOM 815 C CA . ASP A 1 104 ? 21.084 -5.983 -17.653 1.00 92.81 104 ASP A CA 1
ATOM 816 C C . ASP A 1 104 ? 20.693 -4.912 -16.628 1.00 92.81 104 ASP A C 1
ATOM 818 O O . ASP A 1 104 ? 20.186 -3.833 -16.966 1.00 92.81 104 ASP A O 1
ATOM 822 N N . GLU A 1 105 ? 20.957 -5.198 -15.356 1.00 90.56 105 GLU A N 1
ATOM 823 C CA . GLU A 1 105 ? 20.687 -4.304 -14.238 1.00 90.56 105 GLU A CA 1
ATOM 824 C C . GLU A 1 105 ? 21.464 -2.979 -14.296 1.00 90.56 105 GLU A C 1
ATOM 826 O O . GLU A 1 105 ? 21.024 -1.993 -13.703 1.00 90.56 105 GLU A O 1
ATOM 831 N N . LEU A 1 106 ? 22.576 -2.903 -15.037 1.00 91.31 106 LEU A N 1
ATOM 832 C CA . LEU A 1 106 ? 23.344 -1.663 -15.213 1.00 91.31 106 LEU A CA 1
ATOM 833 C C . LEU A 1 106 ? 22.646 -0.681 -16.156 1.00 91.31 106 LEU A C 1
ATOM 835 O O . LEU A 1 106 ? 22.915 0.521 -16.111 1.00 91.31 106 LEU A O 1
ATOM 839 N N . THR A 1 107 ? 21.743 -1.180 -16.999 1.00 93.69 107 THR A N 1
ATOM 840 C CA . THR A 1 107 ? 20.897 -0.352 -17.869 1.00 93.69 107 THR A CA 1
ATOM 841 C C . THR A 1 107 ? 19.574 0.030 -17.212 1.00 93.69 107 THR A C 1
ATOM 843 O O . THR A 1 107 ? 18.834 0.843 -17.769 1.00 93.69 107 THR A O 1
ATOM 846 N N . ALA A 1 108 ? 19.279 -0.529 -16.032 1.00 95.62 108 ALA A N 1
ATOM 847 C CA . ALA A 1 108 ? 18.019 -0.316 -15.347 1.00 95.62 108 ALA A CA 1
ATOM 848 C C . ALA A 1 108 ? 17.831 1.154 -14.950 1.00 95.62 108 ALA A C 1
ATOM 850 O O . ALA A 1 108 ? 18.670 1.770 -14.286 1.00 95.62 108 ALA A O 1
ATOM 851 N N . ARG A 1 109 ? 16.682 1.715 -15.324 1.00 97.12 109 ARG A N 1
ATOM 852 C CA . ARG A 1 109 ? 16.298 3.093 -15.032 1.00 97.12 109 ARG A CA 1
ATOM 853 C C . ARG A 1 109 ? 14.862 3.155 -14.536 1.00 97.12 109 ARG A C 1
ATOM 855 O O . ARG A 1 109 ? 13.935 2.732 -15.223 1.00 97.12 109 ARG A O 1
ATOM 862 N N . ASN A 1 110 ? 14.674 3.773 -13.375 1.00 97.62 110 ASN A N 1
ATOM 863 C CA . ASN A 1 110 ? 13.343 4.074 -12.859 1.00 97.62 110 ASN A CA 1
ATOM 864 C C . ASN A 1 110 ? 12.732 5.224 -13.666 1.00 97.62 110 ASN A C 1
ATOM 866 O O . ASN A 1 110 ? 13.334 6.293 -13.812 1.00 97.62 110 ASN A O 1
ATOM 870 N N . LEU A 1 111 ? 11.531 5.003 -14.188 1.00 97.38 111 LEU A N 1
ATOM 871 C CA . LEU A 1 111 ? 10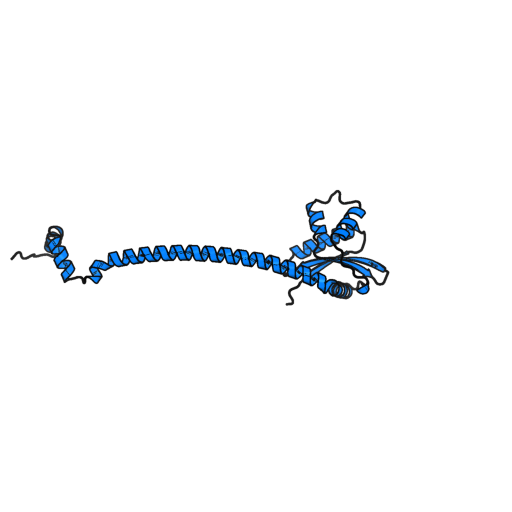.759 6.004 -14.905 1.00 97.38 111 LEU A CA 1
ATOM 872 C C . LEU A 1 111 ? 9.918 6.806 -13.922 1.00 97.38 111 LEU A C 1
ATOM 874 O O . LEU A 1 111 ? 9.209 6.250 -13.085 1.00 97.38 111 LEU A O 1
ATOM 878 N N . ASN A 1 112 ? 9.960 8.126 -14.057 1.00 95.56 112 ASN A N 1
ATOM 879 C CA . ASN A 1 112 ? 9.117 9.012 -13.267 1.00 95.56 112 ASN A CA 1
ATOM 880 C C . ASN A 1 112 ? 7.798 9.317 -13.996 1.00 95.56 112 ASN A C 1
ATOM 882 O O . ASN A 1 112 ? 7.596 8.998 -15.169 1.00 95.56 112 ASN A O 1
ATOM 886 N N . GLN A 1 113 ? 6.899 10.030 -13.320 1.00 95.06 113 GLN A N 1
ATOM 887 C CA . GLN A 1 113 ? 5.596 10.389 -13.878 1.00 95.06 113 GLN A CA 1
ATOM 888 C C . GLN A 1 113 ? 5.672 11.149 -15.218 1.00 95.06 113 GLN A C 1
ATOM 890 O O . GLN A 1 113 ? 4.813 10.957 -16.079 1.00 95.06 113 GLN A O 1
ATOM 895 N N . LYS A 1 114 ? 6.679 12.011 -15.427 1.00 95.81 114 LYS A N 1
ATOM 896 C CA . LYS A 1 114 ? 6.840 12.734 -16.701 1.00 95.81 114 LYS A CA 1
ATOM 897 C C . LYS A 1 114 ? 7.196 11.779 -17.835 1.00 95.81 114 LYS A C 1
ATOM 899 O O . LYS A 1 114 ? 6.673 11.958 -18.933 1.00 95.81 114 LYS A O 1
ATOM 904 N N . ASP A 1 115 ? 8.020 10.770 -17.561 1.00 96.69 115 ASP A N 1
ATOM 905 C CA . ASP A 1 115 ? 8.361 9.725 -18.530 1.00 96.69 115 ASP A CA 1
ATOM 906 C C . ASP A 1 115 ? 7.106 8.938 -18.936 1.00 96.69 115 ASP A C 1
ATOM 908 O O . ASP A 1 115 ? 6.844 8.767 -20.124 1.00 96.69 115 ASP A O 1
ATOM 912 N N . LEU A 1 116 ? 6.260 8.552 -17.973 1.00 96.25 116 LEU A N 1
ATOM 913 C CA . LEU A 1 116 ? 5.010 7.828 -18.251 1.00 96.25 116 LEU A CA 1
ATOM 914 C C . LEU A 1 116 ? 4.016 8.664 -19.069 1.00 96.25 116 LEU A C 1
ATOM 916 O O . LEU A 1 116 ? 3.389 8.161 -20.005 1.00 96.25 116 LEU A O 1
ATOM 920 N N . VAL A 1 117 ? 3.894 9.960 -18.764 1.00 94.38 117 VAL A N 1
ATOM 921 C CA . VAL A 1 117 ? 3.082 10.892 -19.563 1.00 94.38 117 VAL A CA 1
ATOM 922 C C . VAL A 1 117 ? 3.640 11.024 -20.978 1.00 94.38 117 VAL A C 1
ATOM 924 O O . VAL A 1 117 ? 2.864 11.060 -21.935 1.00 94.38 117 VAL A O 1
ATOM 927 N N . ALA A 1 118 ? 4.964 11.095 -21.128 1.00 94.19 118 ALA A N 1
ATOM 928 C CA . ALA A 1 118 ? 5.598 11.138 -22.436 1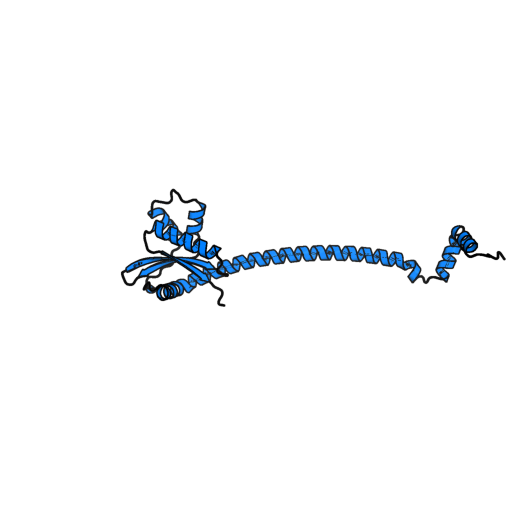.00 94.19 118 ALA A CA 1
ATOM 929 C C . ALA A 1 118 ? 5.300 9.855 -23.223 1.00 94.19 118 ALA A C 1
ATOM 931 O O . ALA A 1 118 ? 4.810 9.960 -24.344 1.00 94.19 118 ALA A O 1
ATOM 932 N N . ILE A 1 119 ? 5.493 8.675 -22.631 1.00 94.44 119 ILE A N 1
ATOM 933 C CA . ILE A 1 119 ? 5.200 7.374 -23.252 1.00 94.44 119 ILE A CA 1
ATOM 934 C C . ILE A 1 119 ? 3.751 7.309 -23.749 1.00 94.44 119 ILE A C 1
ATOM 936 O O . ILE A 1 119 ? 3.511 7.049 -24.928 1.00 94.44 119 ILE A O 1
ATOM 940 N N . ALA A 1 120 ? 2.781 7.626 -22.886 1.00 92.75 120 ALA A N 1
ATOM 941 C CA . ALA A 1 120 ? 1.368 7.576 -23.257 1.00 92.75 120 ALA A CA 1
ATOM 942 C C . ALA A 1 120 ? 1.036 8.541 -24.407 1.00 92.75 120 ALA A C 1
ATOM 944 O O . ALA A 1 120 ? 0.321 8.173 -25.340 1.00 92.75 120 ALA A O 1
ATOM 945 N N . ARG A 1 121 ? 1.584 9.764 -24.383 1.00 88.69 121 ARG A N 1
ATOM 946 C CA . ARG A 1 121 ? 1.345 10.771 -25.432 1.00 88.69 121 ARG A CA 1
ATOM 947 C C . ARG A 1 121 ? 1.997 10.420 -26.766 1.00 88.69 121 ARG A C 1
ATOM 949 O O . ARG A 1 121 ? 1.394 10.688 -27.800 1.00 88.69 121 ARG A O 1
ATOM 956 N N . HIS A 1 122 ? 3.196 9.839 -26.751 1.00 85.31 122 HIS A N 1
ATOM 957 C CA . HIS A 1 122 ? 3.905 9.459 -27.977 1.00 85.31 122 HIS A CA 1
ATOM 958 C C . HIS A 1 122 ? 3.259 8.260 -28.677 1.00 85.31 122 HIS A C 1
ATOM 960 O O . HIS A 1 122 ? 3.375 8.154 -29.894 1.00 85.31 122 HIS A O 1
ATOM 966 N N . SER A 1 123 ? 2.530 7.406 -27.949 1.00 80.75 123 SER A N 1
ATOM 967 C CA . SER A 1 123 ? 1.803 6.281 -28.555 1.00 80.75 123 SER A CA 1
ATOM 968 C C . SER A 1 123 ? 0.680 6.707 -29.513 1.00 80.75 123 SER A C 1
ATOM 970 O O . SER A 1 123 ? 0.272 5.924 -30.364 1.00 80.75 123 SER A O 1
ATOM 972 N N . GLY A 1 124 ? 0.154 7.934 -29.377 1.00 65.44 124 GLY A N 1
ATOM 973 C CA . GLY A 1 124 ? -0.942 8.469 -30.195 1.00 65.44 124 GLY A CA 1
ATOM 974 C C . GLY A 1 124 ? -2.323 7.838 -29.952 1.00 65.44 124 GLY A C 1
ATOM 975 O O . GLY A 1 124 ? -3.326 8.430 -30.348 1.00 65.44 124 GLY A O 1
ATOM 976 N N . ASP A 1 125 ? -2.404 6.697 -29.259 1.00 72.56 125 ASP A N 1
ATOM 977 C CA . ASP A 1 125 ? -3.622 5.898 -29.100 1.00 72.56 125 ASP A CA 1
ATOM 978 C C . ASP A 1 125 ? -4.038 5.749 -27.626 1.00 72.56 125 ASP A C 1
ATOM 980 O O . ASP A 1 125 ? -3.773 4.756 -26.949 1.00 72.56 125 ASP A O 1
ATOM 984 N N . THR A 1 126 ? -4.705 6.789 -27.124 1.00 82.06 126 THR A N 1
ATOM 985 C CA . THR A 1 126 ? -5.329 6.817 -25.785 1.00 82.06 126 THR A CA 1
ATOM 986 C C . THR A 1 126 ? -6.838 7.073 -25.854 1.00 82.06 126 THR A C 1
ATOM 988 O O . THR A 1 126 ? -7.467 7.399 -24.850 1.00 82.06 126 THR A O 1
ATOM 991 N N . SER A 1 127 ? -7.419 6.970 -27.053 1.00 81.19 127 SER A N 1
ATOM 992 C CA . SER A 1 127 ? -8.770 7.458 -27.365 1.00 81.19 127 SER A CA 1
ATOM 993 C C . SER A 1 127 ? -9.900 6.651 -26.715 1.00 81.19 127 SER A C 1
ATOM 995 O O . SER A 1 127 ? -10.949 7.206 -26.395 1.00 81.19 127 SER A O 1
ATOM 997 N N . ASP A 1 128 ? -9.668 5.363 -26.481 1.00 87.75 128 ASP A N 1
ATOM 998 C CA . ASP A 1 128 ? -10.570 4.399 -25.843 1.00 87.75 128 ASP A CA 1
ATOM 999 C C . ASP A 1 128 ? -10.334 4.259 -24.329 1.00 87.75 128 ASP A C 1
ATOM 1001 O O . ASP A 1 128 ? -11.092 3.566 -23.653 1.00 87.75 128 ASP A O 1
ATOM 1005 N N . LEU A 1 129 ? -9.301 4.912 -23.787 1.00 89.88 129 LEU A N 1
ATOM 1006 C CA . LEU A 1 129 ? -8.963 4.845 -22.370 1.00 89.88 129 LEU A CA 1
ATOM 1007 C C . LEU A 1 129 ? -9.702 5.916 -21.575 1.00 89.88 129 LEU A C 1
ATOM 1009 O O . LEU A 1 129 ? -9.719 7.105 -21.911 1.00 89.88 129 LEU A O 1
ATOM 1013 N N . SER A 1 130 ? -10.269 5.513 -20.444 1.00 91.81 130 SER A N 1
ATOM 1014 C CA . SER A 1 130 ? -10.869 6.454 -19.511 1.00 91.81 130 SER A CA 1
ATOM 1015 C C . SER A 1 130 ? -9.804 7.336 -18.847 1.00 91.81 130 SER A C 1
ATOM 1017 O O . SER A 1 130 ? -8.645 6.959 -18.648 1.00 91.81 130 SER A O 1
ATOM 1019 N N . ARG A 1 131 ? -10.221 8.525 -18.389 1.00 89.50 131 ARG A N 1
ATOM 1020 C CA . ARG A 1 131 ? -9.361 9.392 -17.561 1.00 89.50 131 ARG A CA 1
ATOM 1021 C C . ARG A 1 131 ? -8.879 8.695 -16.284 1.00 89.50 131 ARG A C 1
ATOM 1023 O O . ARG A 1 131 ? -7.815 9.045 -15.781 1.00 89.50 131 ARG A O 1
ATOM 1030 N N . GLY A 1 132 ? -9.669 7.759 -15.750 1.00 92.69 132 GLY A N 1
ATOM 1031 C CA . GLY A 1 132 ? -9.322 6.980 -14.562 1.00 92.69 132 GLY A CA 1
ATOM 1032 C C . GLY A 1 132 ? -8.181 6.001 -14.829 1.00 92.69 132 GLY A C 1
ATOM 1033 O O . GLY A 1 132 ? -7.230 5.963 -14.054 1.00 92.69 132 GLY A O 1
ATOM 1034 N N . GLU A 1 133 ? -8.229 5.286 -15.954 1.00 91.56 133 GLU A N 1
ATOM 1035 C CA . GLU A 1 133 ? -7.166 4.360 -16.370 1.00 91.56 133 GLU A CA 1
ATOM 1036 C C . GLU A 1 133 ? -5.848 5.091 -16.622 1.00 91.56 133 GLU A C 1
ATOM 1038 O O . GLU A 1 133 ? -4.816 4.698 -16.082 1.00 91.56 133 GLU A O 1
ATOM 1043 N N . LEU A 1 134 ? -5.885 6.208 -17.358 1.00 92.81 134 LEU A N 1
ATOM 1044 C CA . LEU A 1 134 ? -4.688 7.020 -17.595 1.00 92.81 134 LEU A CA 1
ATOM 1045 C C . LEU A 1 134 ? -4.118 7.585 -16.294 1.00 92.81 134 LEU A C 1
ATOM 1047 O O . LEU A 1 134 ? -2.909 7.559 -16.088 1.00 92.81 134 LEU A O 1
ATOM 1051 N N . ARG A 1 135 ? -4.978 8.074 -15.392 1.00 94.06 135 ARG A N 1
ATOM 1052 C CA . ARG A 1 135 ? -4.530 8.557 -14.082 1.00 94.06 135 ARG A CA 1
ATOM 1053 C C . ARG A 1 135 ? -3.874 7.440 -13.277 1.00 94.06 135 ARG A C 1
ATOM 1055 O O . ARG A 1 135 ? -2.814 7.683 -12.718 1.00 94.06 135 ARG A O 1
ATOM 1062 N N . SER A 1 136 ? -4.483 6.255 -13.229 1.00 93.75 136 SER A N 1
ATOM 1063 C CA . SER A 1 136 ? -3.918 5.104 -12.521 1.00 93.75 136 SER A CA 1
ATOM 1064 C C . SER A 1 136 ? -2.554 4.716 -13.084 1.00 93.75 136 SER A C 1
ATOM 1066 O O . SER A 1 136 ? -1.639 4.472 -12.310 1.00 93.75 136 SER A O 1
ATOM 1068 N N . PHE A 1 137 ? -2.394 4.731 -14.408 1.00 95.06 137 PHE A N 1
ATOM 1069 C CA . PHE A 1 137 ? -1.109 4.485 -15.058 1.00 95.06 137 PHE A CA 1
ATOM 1070 C C . PHE A 1 137 ? -0.048 5.540 -14.704 1.00 95.06 137 PHE A C 1
ATOM 1072 O O . PHE A 1 137 ? 1.084 5.205 -14.386 1.00 95.06 137 PHE A O 1
ATOM 1079 N N . TYR A 1 138 ? -0.400 6.828 -14.675 1.00 94.56 138 TYR A N 1
ATOM 1080 C CA . TYR A 1 138 ? 0.530 7.884 -14.238 1.00 94.56 138 TYR A CA 1
ATOM 1081 C C . TYR A 1 138 ? 0.841 7.858 -12.736 1.00 94.56 138 TYR A C 1
ATOM 1083 O O . TYR A 1 138 ? 1.647 8.666 -12.273 1.00 94.56 138 TYR A O 1
ATOM 1091 N N . GLN A 1 139 ? 0.151 7.006 -11.982 1.00 93.12 139 GLN A N 1
ATOM 1092 C CA . GLN A 1 139 ? 0.323 6.774 -10.552 1.00 93.12 139 GLN A CA 1
ATOM 1093 C C . GLN A 1 139 ? 0.822 5.348 -10.281 1.00 93.12 139 GLN A C 1
ATOM 1095 O O . GLN A 1 139 ? 0.621 4.847 -9.181 1.00 93.12 139 GLN A O 1
ATOM 1100 N N . SER A 1 140 ? 1.417 4.674 -11.272 1.00 93.94 140 SER A N 1
ATOM 1101 C CA . SER A 1 140 ? 2.154 3.436 -11.021 1.00 93.94 140 SER A CA 1
ATOM 1102 C C . SER A 1 140 ? 3.242 3.685 -9.979 1.00 93.94 140 SER A C 1
ATOM 1104 O O . SER A 1 140 ? 3.958 4.684 -10.073 1.00 93.94 140 SER A O 1
ATOM 1106 N N . ASP A 1 141 ? 3.362 2.775 -9.014 1.00 95.25 141 ASP A N 1
ATOM 1107 C CA . ASP A 1 141 ? 4.274 2.934 -7.878 1.00 95.25 141 ASP A CA 1
ATOM 1108 C C . ASP A 1 141 ? 5.735 2.947 -8.343 1.00 95.25 141 ASP A C 1
ATOM 1110 O O . ASP A 1 141 ? 6.531 3.778 -7.909 1.00 95.25 141 ASP A O 1
ATOM 1114 N N . LEU A 1 142 ? 6.081 2.049 -9.270 1.00 97.00 142 LEU A N 1
ATOM 1115 C CA . LEU A 1 142 ? 7.390 2.014 -9.904 1.00 97.00 142 LEU A CA 1
ATOM 1116 C C . L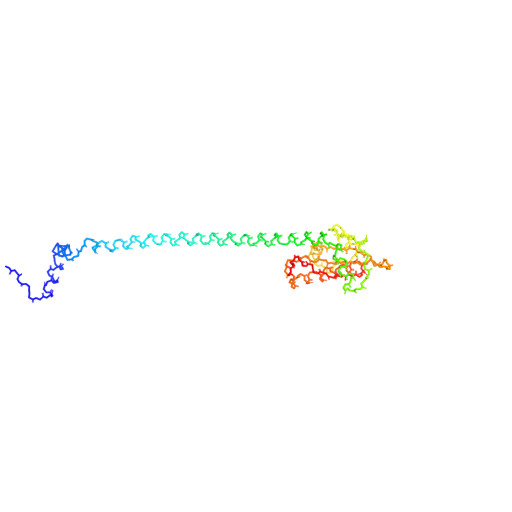EU A 1 142 ? 7.290 1.409 -11.310 1.00 97.00 142 LEU A C 1
ATOM 1118 O O . LEU A 1 142 ? 6.671 0.369 -11.529 1.00 97.00 142 LEU A O 1
ATOM 1122 N N . VAL A 1 143 ? 7.938 2.053 -12.278 1.00 98.06 143 VAL A N 1
ATOM 1123 C CA . VAL A 1 143 ? 8.167 1.482 -13.608 1.00 98.06 143 VAL A CA 1
ATOM 1124 C C . VAL A 1 143 ? 9.660 1.489 -13.875 1.00 98.06 143 VAL A C 1
ATOM 1126 O O . VAL A 1 143 ? 10.307 2.523 -13.720 1.00 98.06 143 VAL A O 1
ATOM 1129 N N . ILE A 1 144 ? 10.200 0.344 -14.279 1.00 98.31 144 ILE A N 1
ATOM 1130 C CA . ILE A 1 144 ? 11.623 0.182 -14.580 1.00 98.31 144 ILE A CA 1
ATOM 1131 C C . ILE A 1 144 ? 11.769 -0.094 -16.073 1.00 98.31 144 ILE A C 1
ATOM 1133 O O . ILE A 1 144 ? 11.055 -0.925 -16.630 1.00 98.31 144 ILE A O 1
ATOM 1137 N N . GLU A 1 145 ? 12.683 0.613 -16.717 1.00 98.12 145 GLU A N 1
ATOM 1138 C CA . GLU A 1 145 ? 13.170 0.335 -18.066 1.00 98.12 145 GLU A CA 1
ATOM 1139 C C . GLU A 1 145 ? 14.528 -0.358 -17.947 1.00 98.12 145 GLU A C 1
ATOM 1141 O O . GLU A 1 145 ? 15.385 0.142 -17.225 1.00 98.12 145 GLU A O 1
ATOM 1146 N N . ALA A 1 146 ? 14.731 -1.491 -18.615 1.00 97.44 146 ALA A N 1
ATOM 1147 C CA . ALA A 1 146 ? 16.013 -2.200 -18.650 1.00 97.44 146 ALA A CA 1
ATOM 1148 C C . ALA A 1 146 ? 16.191 -2.886 -20.007 1.00 97.44 146 ALA A C 1
ATOM 1150 O O . ALA A 1 146 ? 15.204 -3.279 -20.628 1.00 97.44 146 ALA A O 1
ATOM 1151 N N . ASN A 1 147 ? 17.426 -3.042 -20.468 1.00 97.19 147 ASN A N 1
ATOM 1152 C CA . ASN A 1 147 ? 17.721 -3.760 -21.704 1.00 97.19 147 ASN A CA 1
ATOM 1153 C C . ASN A 1 147 ? 18.102 -5.211 -21.408 1.00 97.19 147 ASN A C 1
ATOM 1155 O O . ASN A 1 147 ? 18.652 -5.500 -20.350 1.00 97.19 147 ASN A O 1
ATOM 1159 N N . ASP A 1 148 ? 17.827 -6.118 -22.337 1.00 95.00 148 ASP A N 1
ATOM 1160 C CA . ASP A 1 148 ? 18.377 -7.472 -22.302 1.00 95.00 148 ASP A CA 1
ATOM 1161 C C . ASP A 1 148 ? 19.790 -7.532 -22.920 1.00 95.00 148 ASP A C 1
ATOM 1163 O O . ASP A 1 148 ? 20.310 -6.551 -23.463 1.00 95.00 148 ASP A O 1
ATOM 1167 N N . ALA A 1 149 ? 20.407 -8.716 -22.888 1.00 89.94 149 ALA A N 1
ATOM 1168 C CA . ALA A 1 149 ? 21.713 -8.962 -23.505 1.00 89.94 149 ALA A CA 1
ATOM 1169 C C . ALA A 1 149 ? 21.750 -8.731 -25.034 1.00 89.94 149 ALA A C 1
ATOM 1171 O O . ALA A 1 149 ? 22.835 -8.598 -25.604 1.00 89.94 149 ALA A O 1
ATOM 1172 N N . SER A 1 150 ? 20.595 -8.698 -25.710 1.00 92.25 150 SER A N 1
ATOM 1173 C CA . SER A 1 150 ? 20.483 -8.387 -27.141 1.00 92.25 150 SER A CA 1
ATOM 1174 C C . SER A 1 150 ? 20.363 -6.882 -27.423 1.00 92.25 150 SER A C 1
ATOM 1176 O O . SER A 1 150 ? 20.518 -6.452 -28.569 1.00 92.25 150 SER A O 1
ATOM 1178 N N . GLY A 1 151 ? 20.144 -6.074 -26.382 1.00 93.38 151 GLY A N 1
ATOM 1179 C CA . GLY A 1 151 ? 19.873 -4.643 -26.466 1.00 93.38 151 GLY A CA 1
ATOM 1180 C C . GLY A 1 151 ? 18.392 -4.305 -26.670 1.00 93.38 151 GLY A C 1
ATOM 1181 O O . GLY A 1 151 ? 18.073 -3.144 -26.938 1.00 93.38 151 GLY A O 1
ATOM 1182 N N . GLU A 1 152 ? 17.481 -5.276 -26.568 1.00 95.75 152 GLU A N 1
ATOM 1183 C CA . GLU A 1 152 ? 16.040 -5.029 -26.574 1.00 95.75 152 GLU A CA 1
ATOM 1184 C C . GLU A 1 152 ? 15.612 -4.397 -25.247 1.00 95.75 152 GLU A C 1
ATOM 1186 O O . GLU A 1 152 ? 15.959 -4.869 -24.170 1.00 95.75 152 GLU A O 1
ATOM 1191 N N . THR A 1 153 ? 14.837 -3.314 -25.318 1.00 97.38 153 THR A N 1
ATOM 1192 C CA . THR A 1 153 ? 14.298 -2.645 -24.131 1.00 97.38 153 THR A CA 1
ATOM 1193 C C . THR A 1 153 ? 13.056 -3.361 -23.611 1.00 97.38 153 THR A C 1
ATOM 1195 O O . THR A 1 153 ? 12.073 -3.522 -24.337 1.00 97.38 153 THR A O 1
ATOM 1198 N N . HIS A 1 154 ? 13.070 -3.693 -22.325 1.00 97.69 154 HIS A N 1
ATOM 1199 C CA . HIS A 1 154 ? 11.960 -4.230 -21.551 1.00 97.69 154 HIS A CA 1
ATOM 1200 C C . HIS A 1 154 ? 11.458 -3.196 -20.542 1.00 97.69 154 HIS A C 1
ATOM 1202 O O . HIS A 1 154 ? 12.227 -2.418 -19.976 1.00 97.69 154 HIS A O 1
ATOM 1208 N N . TYR A 1 155 ? 10.156 -3.242 -20.266 1.00 98.06 155 TYR A N 1
ATOM 1209 C CA . TYR A 1 155 ? 9.547 -2.485 -19.175 1.00 98.06 155 TYR A CA 1
ATOM 1210 C C . TYR A 1 155 ? 9.058 -3.415 -18.067 1.00 98.06 155 TYR A C 1
ATOM 1212 O O . TYR A 1 155 ? 8.548 -4.503 -18.325 1.00 98.06 155 TYR A O 1
ATOM 1220 N N . ILE A 1 156 ? 9.161 -2.976 -16.821 1.00 98.06 156 ILE A N 1
ATOM 1221 C CA . ILE A 1 156 ? 8.670 -3.703 -15.652 1.00 98.06 156 ILE A CA 1
ATOM 1222 C C . ILE A 1 156 ? 7.703 -2.778 -14.922 1.00 98.06 156 ILE A C 1
ATOM 1224 O O . ILE A 1 156 ? 8.102 -1.710 -14.465 1.00 98.06 156 ILE A O 1
ATOM 1228 N N . ALA A 1 157 ? 6.432 -3.169 -14.838 1.00 97.94 157 ALA A N 1
ATOM 1229 C CA . ALA A 1 157 ? 5.423 -2.457 -14.060 1.00 97.94 157 ALA A CA 1
ATOM 1230 C C . ALA A 1 157 ? 5.353 -3.069 -12.663 1.00 97.94 157 ALA A C 1
ATOM 1232 O O . ALA A 1 157 ? 4.865 -4.190 -12.509 1.00 97.94 157 ALA A O 1
ATOM 1233 N N . VAL A 1 158 ? 5.840 -2.339 -11.666 1.00 97.31 158 VAL A N 1
ATOM 1234 C CA . VAL A 1 158 ? 5.909 -2.789 -10.279 1.00 97.31 158 VAL A CA 1
ATOM 1235 C C . VAL A 1 158 ? 4.792 -2.122 -9.477 1.00 97.31 158 VAL A C 1
ATOM 1237 O O . VAL A 1 158 ? 4.722 -0.897 -9.396 1.00 97.31 158 VAL A O 1
ATOM 1240 N N . GLU A 1 159 ? 3.942 -2.935 -8.857 1.00 96.44 159 GLU A N 1
ATOM 1241 C CA . GLU A 1 159 ? 3.014 -2.492 -7.812 1.00 96.44 159 GLU A CA 1
ATOM 1242 C C . GLU A 1 159 ? 3.607 -2.861 -6.447 1.00 96.44 159 GLU A C 1
ATOM 1244 O O . GLU A 1 159 ? 3.939 -4.026 -6.179 1.00 96.44 159 GLU A O 1
ATOM 1249 N N . ALA A 1 160 ? 3.754 -1.862 -5.584 1.00 94.19 160 ALA A N 1
ATOM 1250 C CA . ALA A 1 160 ? 4.255 -2.030 -4.236 1.00 94.19 160 ALA A CA 1
ATOM 1251 C C . ALA A 1 160 ? 3.135 -2.539 -3.334 1.00 94.19 160 ALA A C 1
ATOM 1253 O O . ALA A 1 160 ? 2.057 -1.953 -3.250 1.00 94.19 160 ALA A O 1
ATOM 1254 N N . SER A 1 161 ? 3.389 -3.620 -2.599 1.00 91.81 161 SER A N 1
ATOM 1255 C CA . SER A 1 161 ? 2.386 -4.145 -1.683 1.00 91.81 161 SER A CA 1
ATOM 1256 C C . SER A 1 161 ? 2.948 -4.529 -0.329 1.00 91.81 161 SER A C 1
ATOM 1258 O O . SER A 1 161 ? 3.974 -5.190 -0.190 1.00 91.81 161 SER A O 1
ATOM 1260 N N . TYR A 1 162 ? 2.206 -4.162 0.713 1.00 85.44 162 TYR A N 1
ATOM 1261 C CA . TYR A 1 162 ? 2.461 -4.647 2.066 1.00 85.44 162 TYR A CA 1
ATOM 1262 C C . TYR A 1 162 ? 1.878 -6.051 2.310 1.00 85.44 162 TYR A C 1
ATOM 1264 O O . TYR A 1 162 ? 2.317 -6.758 3.216 1.00 85.44 162 TYR A O 1
ATOM 1272 N N . THR A 1 163 ? 0.860 -6.452 1.540 1.00 83.31 163 THR A N 1
ATOM 1273 C CA . THR A 1 163 ? 0.080 -7.686 1.781 1.00 83.31 163 THR A CA 1
ATOM 1274 C C . THR A 1 163 ? 0.004 -8.638 0.589 1.00 83.31 163 THR A C 1
ATOM 1276 O O . THR A 1 163 ? -0.484 -9.748 0.761 1.00 83.31 163 THR A O 1
ATOM 1279 N N . CYS A 1 164 ? 0.452 -8.206 -0.591 1.00 84.38 164 CYS A N 1
ATOM 1280 C CA . CYS A 1 164 ? 0.398 -8.919 -1.868 1.00 84.38 164 CYS A CA 1
ATOM 1281 C C . CYS A 1 164 ? -0.982 -9.528 -2.162 1.00 84.38 164 CYS A C 1
ATOM 1283 O O . CYS A 1 164 ? -1.122 -10.741 -2.304 1.00 84.38 164 CYS A O 1
ATOM 1285 N N . ASN A 1 165 ? -2.025 -8.697 -2.213 1.00 86.06 165 ASN A N 1
ATOM 1286 C CA . ASN A 1 165 ? -3.386 -9.175 -2.462 1.00 86.06 165 ASN A CA 1
ATOM 1287 C C . ASN A 1 165 ? -3.742 -9.108 -3.965 1.00 86.06 165 ASN A C 1
ATOM 1289 O O . ASN A 1 165 ? -3.041 -8.499 -4.770 1.00 86.06 165 ASN A O 1
ATOM 1293 N N . GLY A 1 166 ? -4.873 -9.708 -4.357 1.00 87.69 166 GLY A N 1
ATOM 1294 C CA . GLY A 1 166 ? -5.273 -9.787 -5.772 1.00 87.69 166 GLY A CA 1
ATOM 1295 C C . GLY A 1 166 ? -5.537 -8.438 -6.462 1.00 87.69 166 GLY A C 1
ATOM 1296 O O . GLY A 1 166 ? -5.474 -8.355 -7.692 1.00 87.69 166 GLY A O 1
ATOM 1297 N N . ARG A 1 167 ? -5.802 -7.362 -5.705 1.00 88.88 167 ARG A N 1
ATOM 1298 C CA . ARG A 1 167 ? -5.920 -6.005 -6.266 1.00 88.88 167 ARG A CA 1
ATOM 1299 C C . ARG A 1 167 ? -4.577 -5.538 -6.815 1.00 88.88 167 ARG A C 1
ATOM 1301 O O . ARG A 1 167 ? -4.546 -4.985 -7.910 1.00 88.88 167 ARG A O 1
ATOM 1308 N N . ASP A 1 168 ? -3.502 -5.812 -6.087 1.00 92.00 168 ASP A N 1
ATOM 1309 C CA . ASP A 1 168 ? -2.148 -5.388 -6.441 1.00 92.00 168 ASP A CA 1
ATOM 1310 C C . ASP A 1 168 ? -1.702 -6.094 -7.732 1.00 92.00 168 ASP A C 1
ATOM 1312 O O . ASP A 1 168 ? -1.235 -5.464 -8.678 1.00 92.00 168 ASP A O 1
ATOM 1316 N N . THR A 1 169 ? -2.000 -7.393 -7.850 1.00 93.50 169 THR A N 1
ATOM 1317 C CA . THR A 1 169 ? -1.786 -8.164 -9.086 1.00 93.50 169 THR A CA 1
ATOM 1318 C C . THR A 1 169 ? -2.564 -7.592 -10.269 1.00 93.50 169 THR A C 1
ATOM 1320 O O . THR A 1 169 ? -2.029 -7.469 -11.370 1.00 93.50 169 THR A O 1
ATOM 1323 N N . THR A 1 170 ? -3.828 -7.216 -10.054 1.00 94.62 170 THR A N 1
ATOM 1324 C CA . THR A 1 170 ? -4.672 -6.635 -11.109 1.00 94.62 170 THR A CA 1
ATOM 1325 C C . THR A 1 170 ? -4.108 -5.299 -11.595 1.00 94.62 170 THR A C 1
ATOM 1327 O O . THR A 1 170 ? -4.091 -5.046 -12.801 1.00 94.62 170 THR A O 1
ATOM 1330 N N . ARG A 1 171 ? -3.612 -4.459 -10.677 1.00 93.69 171 ARG A N 1
ATOM 1331 C CA . ARG A 1 171 ? -2.976 -3.179 -11.014 1.00 93.69 171 ARG A CA 1
ATOM 1332 C C . ARG A 1 171 ? -1.684 -3.381 -11.801 1.00 93.69 171 ARG A C 1
ATOM 1334 O O . ARG A 1 171 ? -1.584 -2.836 -12.899 1.00 93.69 171 ARG A O 1
ATOM 1341 N N . ALA A 1 172 ? -0.781 -4.240 -11.325 1.00 96.25 172 ALA A N 1
ATOM 1342 C CA . ALA A 1 172 ? 0.466 -4.561 -12.023 1.00 96.25 172 ALA A CA 1
ATOM 1343 C C . ALA A 1 172 ? 0.208 -5.070 -13.454 1.00 96.25 172 ALA A C 1
ATOM 1345 O O . ALA A 1 172 ? 0.812 -4.586 -14.413 1.00 96.25 172 ALA A O 1
ATOM 1346 N N . LEU A 1 173 ? -0.752 -5.988 -13.627 1.00 96.94 173 LEU A N 1
ATOM 1347 C CA . LEU A 1 173 ? -1.165 -6.494 -14.943 1.00 96.94 173 LEU A CA 1
ATOM 1348 C C . LEU A 1 173 ? -1.732 -5.392 -15.844 1.00 96.94 173 LEU A C 1
ATOM 1350 O O . LEU A 1 173 ? -1.387 -5.315 -17.025 1.00 96.94 173 LEU A O 1
ATOM 1354 N N . SER A 1 174 ? -2.601 -4.539 -15.301 1.00 96.00 174 SER A N 1
ATOM 1355 C CA . SER A 1 174 ? -3.195 -3.428 -16.044 1.00 96.00 174 SER A CA 1
ATOM 1356 C C . SER A 1 174 ? -2.129 -2.441 -16.519 1.00 96.00 174 SER A C 1
ATOM 1358 O O . SER A 1 174 ? -2.139 -2.031 -17.679 1.00 96.00 174 SER A O 1
ATOM 1360 N N . HIS A 1 175 ? -1.188 -2.070 -15.650 1.00 96.62 175 HIS A N 1
ATOM 1361 C CA . HIS A 1 175 ? -0.107 -1.142 -15.986 1.00 96.62 175 HIS A CA 1
ATOM 1362 C C . HIS A 1 175 ? 0.866 -1.749 -16.996 1.00 96.62 175 HIS A C 1
ATOM 1364 O O . HIS A 1 175 ? 1.202 -1.087 -17.977 1.00 96.62 175 HIS A O 1
ATOM 1370 N N . ALA A 1 176 ? 1.228 -3.025 -16.839 1.00 97.38 176 ALA A N 1
ATOM 1371 C CA . ALA A 1 176 ? 2.057 -3.736 -17.810 1.00 97.38 176 ALA A CA 1
ATOM 1372 C C . ALA A 1 176 ? 1.401 -3.788 -19.200 1.00 97.38 176 ALA A C 1
ATOM 1374 O O . ALA A 1 176 ? 2.058 -3.577 -20.221 1.00 97.38 176 ALA A O 1
ATOM 1375 N N . ARG A 1 177 ? 0.082 -4.016 -19.254 1.00 96.12 177 ARG A N 1
ATOM 1376 C CA . ARG A 1 177 ? -0.682 -3.998 -20.508 1.00 96.12 177 ARG A CA 1
ATOM 1377 C C . ARG A 1 177 ? -0.648 -2.624 -21.178 1.00 96.12 177 ARG A C 1
ATOM 1379 O O . ARG A 1 177 ? -0.495 -2.559 -22.397 1.00 96.12 177 ARG A O 1
ATOM 1386 N N . LEU A 1 178 ? -0.808 -1.549 -20.408 1.00 95.69 178 LEU A N 1
ATOM 1387 C CA . LEU A 1 178 ? -0.768 -0.183 -20.934 1.00 95.69 178 LEU A CA 1
ATOM 1388 C C . LEU A 1 178 ? 0.628 0.188 -21.439 1.00 95.69 178 LEU A C 1
ATOM 1390 O O . LEU A 1 178 ? 0.742 0.701 -22.546 1.00 95.69 178 LEU A O 1
ATOM 1394 N N . LEU A 1 179 ? 1.686 -0.149 -20.700 1.00 96.31 179 LEU A N 1
ATOM 1395 C CA . LEU A 1 179 ? 3.066 0.035 -21.161 1.00 96.31 179 LEU A CA 1
ATOM 1396 C C . LEU A 1 179 ? 3.320 -0.700 -22.471 1.00 96.31 179 LEU A C 1
ATOM 1398 O O . LEU A 1 179 ? 3.736 -0.065 -23.434 1.00 96.31 179 LEU A O 1
ATOM 1402 N N . LYS A 1 180 ? 2.983 -1.993 -22.550 1.00 96.25 180 LYS A N 1
ATOM 1403 C CA . LYS A 1 180 ? 3.126 -2.771 -23.787 1.00 96.25 180 LYS A CA 1
ATOM 1404 C C . LYS A 1 180 ? 2.362 -2.141 -24.949 1.00 96.25 180 LYS A C 1
ATOM 1406 O O . LYS A 1 180 ? 2.874 -2.096 -26.064 1.00 96.25 180 LYS A O 1
ATOM 1411 N N . ARG A 1 181 ? 1.146 -1.643 -24.699 1.00 93.94 181 ARG A N 1
ATOM 1412 C CA . ARG A 1 181 ? 0.349 -0.929 -25.705 1.00 93.94 181 ARG A CA 1
ATOM 1413 C C . ARG A 1 181 ? 1.051 0.344 -26.179 1.00 93.94 181 ARG A C 1
ATOM 1415 O O . ARG A 1 181 ? 1.089 0.589 -27.377 1.00 93.94 181 ARG A O 1
ATOM 1422 N N . PHE A 1 182 ? 1.579 1.147 -25.260 1.00 95.06 182 PHE A N 1
ATOM 1423 C CA . PHE A 1 182 ? 2.141 2.456 -25.588 1.00 95.06 182 PHE A CA 1
ATOM 1424 C C . PHE A 1 182 ? 3.541 2.395 -26.192 1.00 95.06 182 PHE A C 1
ATOM 1426 O O . PHE A 1 182 ? 3.891 3.256 -26.994 1.00 95.06 182 PHE A O 1
ATOM 1433 N N . THR A 1 183 ? 4.342 1.403 -25.811 1.00 95.00 183 THR A N 1
ATOM 1434 C CA . THR A 1 183 ? 5.744 1.293 -26.234 1.00 95.00 183 THR A CA 1
ATOM 1435 C C . THR A 1 183 ? 5.947 0.254 -27.331 1.00 95.00 183 THR A C 1
ATOM 1437 O O . THR A 1 183 ? 6.954 0.301 -28.036 1.00 95.00 183 THR A O 1
ATOM 1440 N N . GLY A 1 184 ? 5.026 -0.707 -27.470 1.00 95.00 184 GLY A N 1
ATOM 1441 C CA . GLY A 1 184 ? 5.190 -1.873 -28.340 1.00 95.00 184 GLY A CA 1
ATOM 1442 C C . GLY A 1 184 ? 6.287 -2.838 -27.876 1.00 95.00 184 GLY A C 1
ATOM 1443 O O . GLY A 1 184 ? 6.621 -3.768 -28.607 1.00 95.00 184 GLY A O 1
ATOM 1444 N N . ARG A 1 185 ? 6.860 -2.624 -26.687 1.00 95.94 185 ARG A N 1
ATOM 1445 C CA . ARG A 1 185 ? 7.981 -3.400 -26.149 1.00 95.94 185 ARG A CA 1
ATOM 1446 C C . ARG A 1 185 ? 7.512 -4.509 -25.206 1.00 95.94 185 ARG A C 1
ATOM 1448 O O . ARG A 1 185 ? 6.399 -4.432 -24.671 1.00 95.94 185 ARG A O 1
ATOM 1455 N N . PRO A 1 186 ? 8.342 -5.537 -24.963 1.00 96.56 186 PRO A N 1
ATOM 1456 C CA . PRO A 1 186 ? 8.097 -6.496 -23.895 1.00 96.56 186 PRO A CA 1
ATOM 1457 C C . PRO A 1 186 ? 7.852 -5.790 -22.557 1.00 96.56 186 PRO A C 1
ATOM 1459 O O . PRO A 1 186 ? 8.521 -4.815 -22.210 1.00 96.56 186 PRO A O 1
ATOM 1462 N N . THR A 1 187 ? 6.860 -6.256 -21.801 1.00 97.38 187 THR A N 1
ATOM 1463 C CA . THR A 1 187 ? 6.537 -5.672 -20.498 1.00 97.38 187 THR A CA 1
ATOM 1464 C C . THR A 1 187 ? 6.127 -6.737 -19.500 1.00 97.38 187 THR A C 1
ATOM 1466 O O . THR A 1 187 ? 5.335 -7.619 -19.835 1.00 97.38 187 THR A O 1
ATOM 1469 N N . HIS A 1 188 ? 6.623 -6.603 -18.272 1.00 97.25 188 HIS A N 1
ATOM 1470 C CA . HIS A 1 188 ? 6.476 -7.586 -17.207 1.00 97.25 188 HIS A CA 1
ATOM 1471 C C . HIS A 1 188 ? 5.760 -6.983 -15.992 1.00 97.25 188 HIS A C 1
ATOM 1473 O O . HIS A 1 188 ? 6.217 -5.973 -15.456 1.00 97.25 188 HIS A O 1
ATOM 1479 N N . PRO A 1 189 ? 4.628 -7.556 -15.555 1.00 97.25 189 PRO A N 1
ATOM 1480 C CA . PRO A 1 189 ? 3.966 -7.152 -14.323 1.00 97.25 189 PRO A CA 1
ATOM 1481 C C . PRO A 1 189 ? 4.665 -7.781 -13.114 1.00 97.25 189 PRO A C 1
ATOM 1483 O O . PRO A 1 189 ? 4.902 -8.988 -13.089 1.00 97.25 189 PRO A O 1
ATOM 1486 N N . VAL A 1 190 ? 4.936 -6.984 -12.085 1.00 95.75 190 VAL A N 1
ATOM 1487 C CA . VAL A 1 190 ? 5.538 -7.437 -10.829 1.00 95.75 190 VAL A CA 1
ATOM 1488 C C . VAL A 1 190 ? 4.736 -6.879 -9.660 1.00 95.75 190 VAL A C 1
ATOM 1490 O O . VAL A 1 190 ? 4.390 -5.702 -9.630 1.00 95.75 190 VAL A O 1
ATOM 1493 N N . VAL A 1 191 ? 4.457 -7.731 -8.677 1.00 95.31 191 VAL A N 1
ATOM 1494 C CA . VAL A 1 191 ? 3.989 -7.292 -7.359 1.00 95.31 191 VAL A CA 1
ATOM 1495 C C . VAL A 1 191 ? 5.137 -7.499 -6.391 1.00 95.31 191 VAL A C 1
ATOM 1497 O O . VAL A 1 191 ? 5.564 -8.633 -6.177 1.00 95.31 191 VAL A O 1
ATOM 1500 N N . ALA A 1 192 ? 5.638 -6.410 -5.820 1.00 92.88 192 ALA A N 1
ATOM 1501 C CA . ALA A 1 192 ? 6.764 -6.455 -4.903 1.00 92.88 192 ALA A CA 1
ATOM 1502 C C . ALA A 1 192 ? 6.269 -6.320 -3.457 1.00 92.88 192 ALA A C 1
ATOM 1504 O O . ALA A 1 192 ? 5.766 -5.276 -3.034 1.00 92.88 192 ALA A O 1
ATOM 1505 N N . GLY A 1 193 ? 6.402 -7.418 -2.712 1.00 89.56 193 GLY A N 1
ATOM 1506 C CA . GLY A 1 193 ? 6.044 -7.508 -1.303 1.00 89.56 193 GLY A CA 1
ATOM 1507 C C . GLY A 1 193 ? 7.137 -6.959 -0.394 1.00 89.56 193 GLY A C 1
ATOM 1508 O O . GLY A 1 193 ? 8.290 -7.362 -0.504 1.00 89.56 193 GLY A O 1
ATOM 1509 N N . VAL A 1 194 ? 6.785 -6.085 0.552 1.00 83.00 194 VAL A N 1
ATOM 1510 C CA . VAL A 1 194 ? 7.748 -5.589 1.563 1.00 83.00 194 VAL A CA 1
ATOM 1511 C C . VAL A 1 194 ? 7.739 -6.356 2.876 1.00 83.00 194 VAL A C 1
ATOM 1513 O O . VAL A 1 194 ? 8.592 -6.145 3.740 1.00 83.00 194 VAL A O 1
ATOM 1516 N N . ARG A 1 195 ? 6.773 -7.252 3.051 1.00 72.00 195 ARG A N 1
ATOM 1517 C CA . ARG A 1 195 ? 6.726 -8.139 4.201 1.00 72.00 195 ARG A CA 1
ATOM 1518 C C . ARG A 1 195 ? 7.535 -9.388 3.866 1.00 72.00 195 ARG A C 1
ATOM 1520 O O . ARG A 1 195 ? 7.106 -10.169 3.030 1.00 72.00 195 ARG A O 1
ATOM 1527 N N . ARG A 1 196 ? 8.686 -9.544 4.522 1.00 57.09 196 ARG A N 1
ATOM 1528 C CA . ARG A 1 196 ? 9.387 -10.828 4.593 1.00 57.09 196 ARG A CA 1
ATOM 1529 C C . ARG A 1 196 ? 8.659 -11.686 5.622 1.00 57.09 196 ARG A C 1
ATOM 1531 O O . ARG A 1 196 ? 8.554 -11.286 6.784 1.00 57.09 196 ARG A O 1
ATOM 1538 N N . ASP A 1 197 ? 8.053 -12.758 5.154 1.00 50.66 197 ASP A N 1
ATOM 1539 C CA . ASP A 1 197 ? 7.631 -13.904 5.951 1.00 50.66 197 ASP A CA 1
ATOM 1540 C C . ASP A 1 197 ? 8.835 -14.672 6.522 1.00 50.66 197 ASP A C 1
ATOM 1542 O O . ASP A 1 197 ? 9.913 -14.686 5.882 1.00 50.66 197 ASP A O 1
#

Secondary structure (DSSP, 8-state):
-----SHHHHHHHHHH-HHHHHHHHHHHS-HHHHHHHHHHHHHHHHHHHHHHHHHHHHHHHHHHHHHHHHHHHHHHHHHHHHHHHHTHHHHHHHHHHHHT--EEEEEEEEE-HHHHHHHHHHT---TTS-HHHHHHHTT-SEEEEEEETTS-EEEEEEEEESS--HHHHHHHHHHHHHHHHHH-S-EEEEEEE----

Radius of gyration: 39.25 Å; chains: 1; bounding box: 80×29×108 Å